Protein 7JX6 (pdb70)

Solvent-accessible surface area: 10923 Å² total; per-residue (Å²): 137,100,26,23,24,13,44,8,65,81,128,105,93,37,81,9,91,60,42,5,61,128,152,101,85,30,48,17,33,0,42,38,43,9,103,93,79,9,82,46,26,49,0,5,31,108,119,90,86,46,71,28,42,12,160,152,56,135,30,59,116,2,22,69,32,10,114,87,15,12,0,16,0,27,63,13,205,65,13,2,2,15,0,41,3,6,107,136,136,88,53,139,144,109,78,47,9,33,2,4,5,2,23,150,123,85,10,22,19,6,24,5,57,68,128,101,91,36,77,11,86,88,21,13,60,136,146,62,106,43,72,28,18,20,6,59,32,47,159,90,105,17,96,42,83,63,25,55,145,62,57,70,40,68,160,84,13,11,0,48,0,39,81,11,195,92,12,5,3,0,0,45,0,1,110,144,121,84,22,147,145,98,70,20,0,33,2,6,9,16,14,105

GO terms:
  GO:0005125 cytokine activity (F, IDA)
  GO:0005576 extracellular region (C, IDA)
  GO:0052031 symbiont-mediated perturbation of host defense response (P, IDA)
  GO:0005576 extracellular region (C, EXP)
  GO:0005515 protein binding (F, IPI)
  GO:0005576 extracellular region (C, TAS)
  GO:0042802 identical protein binding (F, IPI)
  GO:0002891 positive regulation of immunoglobulin mediated immune response (P, IDA)
  GO:0005764 lysosome (C, IDA)
  GO:0005783 endoplasmic reticulum (C, IDA)
  GO:0032688 negative regulation of interferon-beta production (P, IDA)
  GO:0046776 symbiont-mediated suppression of host antigen processing and presentation of peptide antigen via MHC class I (P, IDA)
  GO:0141174 symbiont-mediated suppression of host anti-inflammatory cytokine signaling (P, EXP)

InterPro domains:
  IPR022722 Non-structural protein ORF8, betacoronavirus [PF12093] (1-118)
  IPR044391 ORF8, SARS-CoV-2 [cd21641] (18-121)
  IPR046444 SARS-like ORF8 accessory protein, Ig-like domain [PS51964] (19-121)

Structure (mmCIF, N/CA/C/O backbone):
data_7JX6
#
_entry.id   7JX6
#
_cell.length_a   50.647
_cell.length_b   50.647
_cell.length_c   168.065
_cell.angle_alpha   90.000
_cell.angle_beta   90.000
_cell.angle_gamma   90.000
#
_symmetry.space_group_name_H-M   'P 43 21 2'
#
loop_
_entity.id
_entity.type
_entity.pdbx_description
1 polymer 'ORF8 protein'
2 non-polymer 'SODIUM ION'
3 water water
#
loop_
_atom_site.group_PDB
_atom_si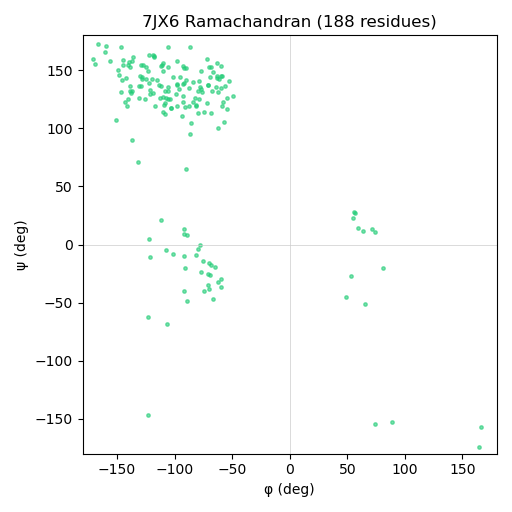te.id
_atom_site.type_symbol
_atom_site.label_atom_id
_atom_site.label_alt_id
_atom_site.label_comp_id
_atom_site.label_asym_id
_atom_site.label_entity_id
_atom_site.label_seq_id
_atom_site.pdbx_PDB_ins_code
_atom_site.Cartn_x
_atom_site.Cartn_y
_atom_site.Cartn_z
_atom_site.occupancy
_atom_site.B_iso_or_equiv
_atom_site.auth_seq_id
_atom_site.auth_comp_id
_atom_site.auth_asym_id
_atom_site.auth_atom_id
_atom_site.pdbx_PDB_model_num
ATOM 1 N N . GLN A 1 1 ? 8.256 0.797 -1.668 1.00 27.90 18 GLN A N 1
ATOM 2 C CA . GLN A 1 1 ? 8.270 0.073 -2.922 1.00 32.38 18 GLN A CA 1
ATOM 3 C C . GLN A 1 1 ? 7.894 -1.354 -2.655 1.00 28.08 18 GLN A C 1
ATOM 4 O O . GLN A 1 1 ? 8.674 -2.073 -2.043 1.00 35.55 18 GLN A O 1
ATOM 10 N N . GLU A 1 2 ? 6.733 -1.797 -3.122 1.00 19.94 19 GLU A N 1
ATOM 11 C CA . GLU A 1 2 ? 6.323 -3.177 -2.920 1.00 16.95 19 GLU A CA 1
ATOM 12 C C . GLU A 1 2 ? 6.309 -3.976 -4.228 1.00 19.05 19 GLU A C 1
ATOM 13 O O . GLU A 1 2 ? 6.163 -3.424 -5.318 1.00 20.03 19 GLU A O 1
ATOM 19 N N . CYS A 1 3 ? 6.466 -5.289 -4.098 1.00 18.43 20 CYS A N 1
ATOM 20 C CA . CYS A 1 3 ? 6.749 -6.192 -5.208 1.00 17.90 20 CYS A CA 1
ATOM 21 C C . CYS A 1 3 ? 5.949 -7.460 -4.982 1.00 20.79 20 CYS A C 1
ATOM 22 O O . CYS A 1 3 ? 6.096 -8.091 -3.926 1.00 20.19 20 CYS A O 1
ATOM 25 N N . SER A 1 4 ? 5.145 -7.850 -5.962 1.00 18.64 21 SER A N 1
ATOM 26 C CA . SER A 1 4 ? 4.369 -9.079 -5.954 1.00 20.26 21 SER A CA 1
ATOM 27 C C . SER A 1 4 ? 4.972 -10.043 -6.959 1.00 19.88 21 SER A C 1
ATOM 28 O O . SER A 1 4 ? 5.068 -9.704 -8.138 1.00 21.85 21 SER A O 1
ATOM 31 N N . LEU A 1 5 ? 5.412 -11.215 -6.486 1.00 21.26 22 LEU A N 1
ATOM 32 C CA . LEU A 1 5 ? 6.005 -12.232 -7.339 1.00 23.02 22 LEU A CA 1
ATOM 33 C C . LEU A 1 5 ? 4.962 -13.312 -7.563 1.00 22.38 22 LEU A C 1
ATOM 34 O O . LEU A 1 5 ? 4.493 -13.923 -6.602 1.00 26.33 22 LEU A O 1
ATOM 39 N N . GLN A 1 6 ? 4.557 -13.500 -8.817 1.00 23.68 23 GLN A N 1
ATOM 40 C CA . GLN A 1 6 ? 3.540 -14.481 -9.161 1.00 25.81 23 GLN A CA 1
ATOM 41 C C . GLN A 1 6 ? 4.109 -15.473 -10.166 1.00 25.64 23 GLN A C 1
ATOM 42 O O . GLN A 1 6 ? 5.138 -15.231 -10.780 1.00 25.94 23 GLN A O 1
ATOM 48 N N . SER A 1 7 ? 3.446 -16.610 -10.319 1.00 26.08 24 SER A N 1
ATOM 49 C CA . SER A 1 7 ? 3.948 -17.620 -11.238 1.00 29.73 24 SER A CA 1
ATOM 50 C C . SER A 1 7 ? 2.844 -18.038 -12.197 1.00 26.86 24 SER A C 1
ATOM 51 O O . SER A 1 7 ? 1.669 -18.103 -11.820 1.00 28.00 24 SER A O 1
ATOM 54 N N . CYS A 1 8 ? 3.229 -18.307 -13.445 1.00 26.19 25 CYS A N 1
ATOM 55 C CA . CYS A 1 8 ? 2.269 -18.743 -14.451 1.00 30.57 25 CYS A CA 1
ATOM 56 C C . CYS A 1 8 ? 3.019 -19.436 -15.581 1.00 31.44 25 CYS A C 1
ATOM 57 O O . CYS A 1 8 ? 4.246 -19.422 -15.644 1.00 29.07 25 CYS A O 1
ATOM 60 N N . THR A 1 9 ? 2.261 -20.049 -16.478 1.00 27.11 26 THR A N 1
ATOM 61 C CA . THR A 1 9 ? 2.836 -20.767 -17.602 1.00 27.23 26 THR A CA 1
ATOM 62 C C . THR A 1 9 ? 2.974 -19.814 -18.775 1.00 27.91 26 THR A C 1
ATOM 63 O O . THR A 1 9 ? 1.974 -19.271 -19.264 1.00 27.11 26 THR A O 1
ATOM 67 N N . GLN A 1 10 ? 4.214 -19.600 -19.216 1.00 31.86 27 GLN A N 1
ATOM 68 C CA . GLN A 1 10 ? 4.456 -18.594 -20.234 1.00 28.88 27 GLN A CA 1
ATOM 69 C C . GLN A 1 10 ? 3.601 -18.885 -21.458 1.00 35.18 27 GLN A C 1
ATOM 70 O O . GLN A 1 10 ? 3.434 -20.042 -21.853 1.00 32.76 27 GLN A O 1
ATOM 76 N N . HIS A 1 11 ? 3.005 -17.826 -22.006 1.00 32.36 28 HIS A N 1
ATOM 77 C CA . HIS A 1 11 ? 2.188 -17.813 -23.215 1.00 32.41 28 HIS A CA 1
ATOM 78 C C . HIS A 1 11 ? 0.834 -18.483 -23.037 1.00 34.28 28 HIS A C 1
ATOM 79 O O . HIS A 1 11 ? 0.143 -18.732 -24.026 1.00 37.84 28 HIS A O 1
ATOM 86 N N . GLN A 1 12 ? 0.420 -18.757 -21.808 1.00 26.56 29 GLN A N 1
ATOM 87 C CA . GLN A 1 12 ? -0.948 -19.126 -21.556 1.00 25.95 29 GLN A CA 1
ATOM 88 C C . GLN A 1 12 ? -1.636 -18.021 -20.767 1.00 34.31 29 GLN A C 1
ATOM 89 O O . GLN A 1 12 ? -0.968 -17.252 -20.070 1.00 26.92 29 GLN A O 1
ATOM 95 N N . PRO A 1 13 ? -2.954 -17.896 -20.881 1.00 30.71 30 PRO A N 1
ATOM 96 C CA . PRO A 1 13 ? -3.661 -16.866 -20.116 1.00 30.58 30 PRO A CA 1
ATOM 97 C C . PRO A 1 13 ? -3.449 -17.052 -18.627 1.00 29.21 30 PRO A C 1
ATOM 98 O O . PRO A 1 13 ? -3.356 -18.175 -18.124 1.00 33.12 30 PRO A O 1
ATOM 102 N N . TYR A 1 14 ? -3.373 -15.926 -17.917 1.00 26.85 31 TYR A N 1
ATOM 103 C CA . TYR A 1 14 ? -3.182 -15.934 -16.474 1.00 26.92 31 TYR A CA 1
ATOM 104 C C . TYR A 1 14 ? -4.022 -14.819 -15.888 1.00 28.30 31 TYR A C 1
ATOM 105 O O . TYR A 1 14 ? -3.814 -13.655 -16.238 1.00 24.43 31 TYR A O 1
ATOM 114 N N . VAL A 1 15 ? -4.968 -15.165 -15.017 1.00 23.93 32 VAL A N 1
ATOM 115 C CA . VAL A 1 15 ? -5.673 -14.159 -14.217 1.00 28.34 32 VAL A CA 1
ATOM 116 C C . VAL A 1 15 ? -4.720 -13.680 -13.123 1.00 22.50 32 VAL A C 1
ATOM 117 O O . VAL A 1 15 ? -4.340 -14.433 -12.224 1.00 22.64 32 VAL A O 1
ATOM 121 N N . VAL A 1 16 ? -4.327 -12.409 -13.188 1.00 26.05 33 VAL A N 1
ATOM 122 C CA . VAL A 1 16 ? -3.348 -11.921 -12.227 1.00 23.47 33 VAL A CA 1
ATOM 123 C C . VAL A 1 16 ? -3.986 -11.814 -10.845 1.00 26.86 33 VAL A C 1
ATOM 124 O O . VAL A 1 16 ? -5.127 -11.370 -10.701 1.00 30.15 33 VAL A O 1
ATOM 128 N N . ASP A 1 17 ? -3.262 -12.242 -9.818 1.00 25.77 34 ASP A N 1
ATOM 129 C CA . ASP A 1 17 ? -3.752 -12.076 -8.456 1.00 27.59 34 ASP A CA 1
ATOM 130 C C . ASP A 1 17 ? -3.674 -10.601 -8.083 1.00 28.60 34 ASP A C 1
ATOM 131 O O . ASP A 1 17 ? -2.590 -10.017 -8.122 1.00 28.25 34 ASP A O 1
ATOM 136 N N . ASP A 1 18 ? -4.807 -10.006 -7.730 1.00 29.55 35 ASP A N 1
ATOM 137 C CA . ASP A 1 18 ? -4.896 -8.566 -7.451 1.00 32.87 35 ASP A CA 1
ATOM 138 C C . ASP A 1 18 ? -4.143 -8.236 -6.169 1.00 24.38 35 ASP A C 1
ATOM 139 O O . ASP A 1 18 ? -4.576 -8.659 -5.092 1.00 27.21 35 ASP A O 1
ATOM 144 N N . PRO A 1 19 ? -3.039 -7.490 -6.228 1.00 19.73 36 PRO A N 1
ATOM 145 C CA . PRO A 1 19 ? -2.262 -7.198 -5.021 1.00 20.82 36 PRO A CA 1
ATOM 146 C C . PRO A 1 19 ? -2.852 -6.081 -4.185 1.00 23.37 36 PRO A C 1
ATOM 147 O O . PRO A 1 19 ? -2.310 -5.800 -3.111 1.00 22.98 36 PRO A O 1
ATOM 151 N N . CYS A 1 20 ? -3.949 -5.432 -4.658 1.00 21.98 37 CYS A N 1
ATOM 152 C CA . CYS A 1 20 ? -4.636 -4.356 -3.946 1.00 18.66 37 CYS A CA 1
ATOM 153 C C . CYS A 1 20 ? -5.779 -4.889 -3.105 1.00 23.03 37 CYS A C 1
ATOM 154 O O . CYS A 1 20 ? -6.378 -5.916 -3.439 1.00 26.39 37 CYS A O 1
ATOM 157 N N . PRO A 1 21 ? -6.143 -4.183 -2.036 1.00 21.03 38 PRO A N 1
ATOM 158 C CA . PRO A 1 21 ? -7.380 -4.537 -1.322 1.00 20.86 38 PRO A CA 1
ATOM 159 C C . PRO A 1 21 ? -8.569 -4.695 -2.258 1.00 24.72 38 PRO A C 1
ATOM 160 O O . PRO A 1 21 ? -8.887 -3.804 -3.050 1.00 24.15 38 PRO A O 1
ATOM 164 N N . ILE A 1 22 ? -9.251 -5.839 -2.155 1.00 26.17 39 ILE A N 1
ATOM 165 C CA . ILE A 1 22 ? -10.141 -6.241 -3.246 1.00 31.80 39 ILE A CA 1
ATOM 166 C C . ILE A 1 22 ? -11.455 -5.466 -3.255 1.00 29.61 39 ILE A C 1
ATOM 167 O O . ILE A 1 22 ? -12.095 -5.348 -4.311 1.00 33.40 39 ILE A O 1
ATOM 172 N N . HIS A 1 23 ? -11.881 -4.928 -2.121 1.00 27.79 40 HIS A N 1
ATOM 173 C CA . HIS A 1 23 ? -13.146 -4.197 -2.079 1.00 33.88 40 HIS A CA 1
ATOM 174 C C . HIS A 1 23 ? -12.991 -2.723 -2.388 1.00 33.82 40 HIS A C 1
ATOM 175 O O . HIS A 1 23 ? -13.957 -1.961 -2.232 1.00 30.35 40 HIS A O 1
ATOM 182 N N . PHE A 1 24 ? -11.801 -2.299 -2.808 1.00 24.78 41 PHE A N 1
ATOM 183 C CA . PHE A 1 24 ? -11.627 -0.914 -3.195 1.00 21.94 41 PHE A CA 1
ATOM 184 C C . PHE A 1 24 ? -11.104 -0.874 -4.622 1.00 25.69 41 PHE A C 1
ATOM 185 O O . PHE A 1 24 ? -11.494 -1.723 -5.435 1.00 31.33 41 PHE A O 1
ATOM 193 N N . TYR A 1 25 ? -10.271 0.097 -4.964 1.00 24.93 42 TYR A N 1
ATOM 194 C CA . TYR A 1 25 ? -10.015 0.432 -6.358 1.00 23.32 42 TYR A CA 1
ATOM 195 C C . TYR A 1 25 ? -8.601 0.041 -6.783 1.00 24.60 42 TYR A C 1
ATOM 196 O O . TYR A 1 25 ? -7.665 0.002 -5.974 1.00 22.19 42 TYR A O 1
ATOM 205 N N . SER A 1 26 ? -8.462 -0.304 -8.063 1.00 23.21 43 SER A N 1
ATOM 206 C CA . SER A 1 26 ? -7.150 -0.607 -8.605 1.00 20.88 43 SER A CA 1
ATOM 207 C C . SER A 1 26 ? -7.123 -0.214 -10.066 1.00 23.87 43 SER A C 1
ATOM 208 O O . SER A 1 26 ? -8.156 -0.234 -10.746 1.00 28.35 43 SER A O 1
ATOM 211 N N . LYS A 1 27 ? -5.941 0.158 -10.539 1.00 20.95 44 LYS A N 1
ATOM 212 C CA . LYS A 1 27 ? -5.766 0.455 -11.969 1.00 22.57 44 LYS A CA 1
ATOM 213 C C . LYS A 1 27 ? -4.438 -0.122 -12.433 1.00 23.78 44 LYS A C 1
ATOM 214 O O . LYS A 1 27 ? -3.408 0.096 -11.793 1.00 21.59 44 LYS A O 1
ATOM 220 N N . TRP A 1 28 ? -4.450 -0.846 -13.563 1.00 20.76 45 TRP A N 1
ATOM 221 C CA . TRP A 1 28 ? -3.286 -1.561 -14.069 1.00 20.32 45 TRP A CA 1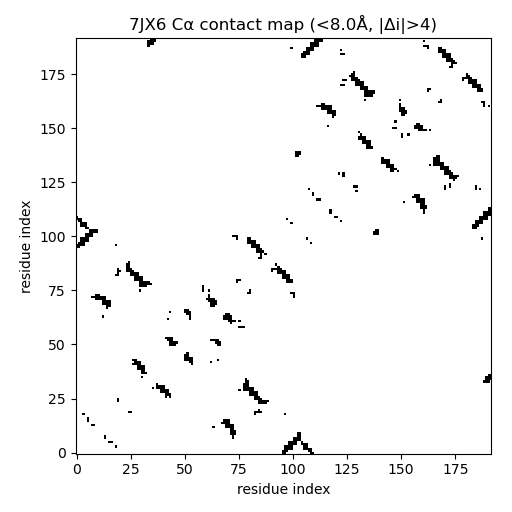
ATOM 222 C C . TRP A 1 28 ? -2.592 -0.745 -15.146 1.00 22.66 45 TRP A C 1
ATOM 223 O O . TRP A 1 28 ? -3.253 -0.146 -15.990 1.00 23.23 45 TRP A O 1
ATOM 234 N N . TYR A 1 29 ? -1.268 -0.712 -15.088 1.00 20.71 46 TYR A N 1
ATOM 235 C CA . TYR A 1 29 ? -0.454 0.098 -15.982 1.00 23.23 46 TYR A CA 1
ATOM 236 C C . TYR A 1 29 ? 0.738 -0.702 -16.452 1.00 25.26 46 TYR A C 1
ATOM 237 O O . TYR A 1 29 ? 1.164 -1.657 -15.804 1.00 20.65 46 TYR A O 1
ATOM 246 N N . ILE A 1 30 ? 1.305 -0.291 -17.590 1.00 19.05 47 ILE A N 1
ATOM 247 C CA . ILE A 1 30 ? 2.695 -0.606 -17.896 1.00 20.98 47 ILE A CA 1
ATOM 248 C C . ILE A 1 30 ? 3.513 0.663 -17.704 1.00 24.42 47 ILE A C 1
ATOM 249 O O . ILE A 1 30 ? 3.106 1.744 -18.142 1.00 24.45 47 ILE A O 1
ATOM 254 N N . ARG A 1 31 ? 4.633 0.552 -16.987 1.00 20.58 48 ARG A N 1
ATOM 255 C CA . ARG A 1 31 ? 5.600 1.639 -16.880 1.00 20.77 48 ARG A CA 1
ATOM 256 C C . ARG A 1 31 ? 6.666 1.439 -17.947 1.00 23.95 48 ARG A C 1
ATOM 257 O O . ARG A 1 31 ? 7.446 0.484 -17.890 1.00 23.29 48 ARG A O 1
ATOM 265 N N . VAL A 1 32 ? 6.682 2.323 -18.961 1.00 26.94 49 VAL A N 1
ATOM 266 C CA . VAL A 1 32 ? 7.574 2.116 -20.100 1.00 27.20 49 VAL A CA 1
ATOM 267 C C . VAL A 1 32 ? 9.023 1.941 -19.651 1.00 23.08 49 VAL A C 1
ATOM 268 O O . VAL A 1 32 ? 9.581 2.761 -18.906 1.00 25.72 49 VAL A O 1
ATOM 272 N N . GLY A 1 33 ? 9.641 0.837 -20.092 1.00 26.47 50 GLY A N 1
ATOM 273 C CA . GLY A 1 33 ? 11.037 0.554 -19.775 1.00 27.16 50 GLY A CA 1
ATOM 274 C C . GLY A 1 33 ? 11.320 0.345 -18.294 1.00 30.97 50 GLY A C 1
ATOM 275 O O . GLY A 1 33 ? 12.479 0.314 -17.869 1.00 27.15 50 GLY A O 1
ATOM 276 N N . ALA A 1 34 ? 10.259 0.203 -17.501 1.00 25.96 51 ALA A N 1
ATOM 277 C CA . ALA A 1 34 ? 10.358 0.140 -16.029 1.00 20.19 51 ALA A CA 1
ATOM 278 C C . ALA A 1 34 ? 11.070 1.370 -15.466 1.00 26.84 51 ALA A C 1
ATOM 279 O O . ALA A 1 34 ? 11.685 1.328 -14.404 1.00 26.54 51 ALA A O 1
ATOM 281 N N . ARG A 1 35 ? 10.978 2.502 -16.163 1.00 27.60 52 ARG A N 1
ATOM 282 C CA . ARG A 1 35 ? 11.694 3.716 -15.786 1.00 29.34 52 ARG A CA 1
ATOM 283 C C . ARG A 1 35 ? 10.686 4.716 -15.244 1.00 27.04 52 ARG A C 1
ATOM 284 O O . ARG A 1 35 ? 9.724 5.056 -15.933 1.00 31.06 52 ARG A O 1
ATOM 292 N N . LYS A 1 36 ? 10.875 5.161 -14.004 1.00 26.05 53 LYS A N 1
ATOM 293 C CA . LYS A 1 36 ? 9.859 6.006 -13.387 1.00 30.81 53 LYS A CA 1
ATOM 294 C C . LYS A 1 36 ? 9.756 7.376 -14.045 1.00 35.95 53 LYS A C 1
ATOM 295 O O . LYS A 1 36 ? 8.729 8.042 -13.888 1.00 36.47 53 LYS A O 1
ATOM 301 N N . SER A 1 37 ? 10.766 7.795 -14.801 1.00 30.92 54 SER A N 1
ATOM 302 C CA . SER A 1 37 ? 10.706 9.045 -15.554 1.00 34.55 54 SER A CA 1
ATOM 303 C C . SER A 1 37 ? 10.175 8.855 -16.975 1.00 40.54 54 SER A C 1
ATOM 304 O O . SER A 1 37 ? 10.240 9.788 -17.782 1.00 40.29 54 SER A O 1
ATOM 307 N N . ALA A 1 38 ? 9.669 7.675 -17.295 1.00 35.07 55 ALA A N 1
ATOM 308 C CA . ALA A 1 38 ? 9.011 7.358 -18.547 1.00 27.53 55 ALA A CA 1
ATOM 309 C C . ALA A 1 38 ? 7.494 7.259 -18.336 1.00 33.88 55 ALA A C 1
ATOM 310 O O . ALA A 1 38 ? 7.008 7.301 -17.201 1.00 29.97 55 ALA A O 1
ATOM 312 N N . PRO A 1 39 ? 6.709 7.171 -19.417 1.00 30.38 56 PRO A N 1
ATOM 313 C CA . PRO A 1 39 ? 5.250 7.198 -19.256 1.00 26.75 56 PRO A CA 1
ATOM 314 C C . PRO A 1 39 ? 4.679 5.966 -18.575 1.00 31.09 56 PRO A C 1
ATOM 315 O O . PRO A 1 39 ? 5.219 4.855 -18.653 1.00 25.85 56 PRO A O 1
ATOM 319 N N . LEU A 1 40 ? 3.548 6.194 -17.921 1.00 26.72 57 LEU A N 1
ATOM 320 C CA . LEU A 1 40 ? 2.744 5.163 -17.280 1.00 29.25 57 LEU A CA 1
ATOM 321 C C . LEU A 1 40 ? 1.478 4.967 -18.108 1.00 34.51 57 LEU A C 1
ATOM 322 O O . LEU A 1 40 ? 0.626 5.861 -18.161 1.00 36.68 57 LEU A O 1
ATOM 327 N N . ILE A 1 41 ? 1.348 3.805 -18.743 1.00 27.45 58 ILE A N 1
ATOM 328 C CA . ILE A 1 41 ? 0.298 3.553 -19.726 1.00 29.52 58 ILE A CA 1
ATOM 329 C C . ILE A 1 41 ? -0.800 2.714 -19.106 1.00 28.55 58 ILE A C 1
ATOM 330 O O . ILE A 1 41 ? -0.575 1.541 -18.805 1.00 26.97 58 ILE A O 1
ATOM 335 N N . GLU A 1 42 ? -2.014 3.274 -19.021 1.00 28.23 59 GLU A N 1
ATOM 336 C CA . GLU A 1 42 ? -3.159 2.504 -18.556 1.00 28.21 59 GLU A CA 1
ATOM 337 C C . GLU A 1 42 ? -3.472 1.364 -19.518 1.00 34.01 59 GLU A C 1
ATOM 338 O O . GLU A 1 42 ? -3.440 1.524 -20.741 1.00 38.33 59 GLU A O 1
ATOM 344 N N . LEU A 1 43 ? -3.731 0.185 -18.965 1.00 24.78 60 LEU A N 1
ATOM 345 C CA . LEU A 1 43 ? -3.966 -0.988 -19.799 1.00 23.06 60 LEU A CA 1
ATOM 346 C C . LEU A 1 43 ? -5.432 -1.180 -20.123 1.00 28.11 60 LEU A C 1
ATOM 347 O O . LEU A 1 43 ? -5.761 -1.841 -21.128 1.00 26.39 60 LEU A O 1
ATOM 352 N N . CYS A 1 44 ? -6.312 -0.578 -19.326 1.00 22.25 61 CYS A N 1
ATOM 353 C CA . CYS A 1 44 ? -7.748 -0.757 -19.468 1.00 25.26 61 CYS A CA 1
ATOM 354 C C . CYS A 1 44 ? -8.411 0.599 -19.539 1.00 33.48 61 CYS A C 1
ATOM 355 O O . CYS A 1 44 ? -8.000 1.533 -18.854 1.00 35.04 61 CYS A O 1
ATOM 358 N N . VAL A 1 45 ? -9.440 0.704 -20.367 1.00 39.24 62 VAL A N 1
ATOM 359 C CA . VAL A 1 45 ? -10.199 1.936 -20.525 1.00 33.27 62 VAL A CA 1
ATOM 360 C C . VAL A 1 45 ? -11.680 1.622 -20.373 1.00 46.17 62 VAL A C 1
ATOM 361 O O . VAL A 1 45 ? -12.121 0.499 -20.628 1.00 44.18 62 VAL A O 1
ATOM 365 N N . ASP A 1 46 ? -12.454 2.633 -19.975 1.00 55.49 63 ASP A N 1
ATOM 366 C CA . ASP A 1 46 ? -13.903 2.512 -19.864 1.00 60.97 63 ASP A CA 1
ATOM 367 C C . ASP A 1 46 ? -14.555 2.841 -21.200 1.00 64.18 63 ASP A C 1
ATOM 368 O O . ASP A 1 46 ? -14.195 3.830 -21.845 1.00 60.08 63 ASP A O 1
ATOM 373 N N . GLU A 1 47 ? -15.520 2.018 -21.610 1.00 65.89 64 GLU A N 1
ATOM 374 C CA . GLU A 1 47 ? -16.234 2.253 -22.862 1.00 77.25 64 GLU A CA 1
ATOM 375 C C . GLU A 1 47 ? -17.739 2.360 -22.655 1.00 79.22 64 GLU A C 1
ATOM 376 O O . GLU A 1 47 ? -18.322 3.417 -22.928 1.00 76.21 64 GLU A O 1
ATOM 382 N N . ALA A 1 48 ? -18.388 1.301 -22.174 1.00 80.19 65 ALA A N 1
ATOM 383 C CA . ALA A 1 48 ? -19.827 1.293 -21.926 1.00 64.06 65 ALA A CA 1
ATOM 384 C C . ALA A 1 48 ? -20.058 0.725 -20.524 1.00 69.15 65 ALA A C 1
ATOM 385 O O . ALA A 1 48 ? -20.533 -0.401 -20.358 1.00 69.56 65 ALA A O 1
ATOM 387 N N . GLY A 1 49 ? -19.695 1.510 -19.509 1.00 75.01 66 GLY A N 1
ATOM 388 C CA . GLY A 1 49 ? -19.748 1.030 -18.140 1.00 72.38 66 GLY A CA 1
ATOM 389 C C . GLY A 1 49 ? -18.897 -0.191 -17.882 1.00 81.81 66 GLY A C 1
ATOM 390 O O . GLY A 1 49 ? -19.061 -0.852 -16.850 1.00 77.78 66 GLY A O 1
ATOM 391 N N . SER A 1 50 ? -17.987 -0.510 -18.801 1.00 76.71 67 SER A N 1
ATOM 392 C CA . SER A 1 50 ? -17.157 -1.698 -18.713 1.00 70.31 67 SER A CA 1
ATOM 393 C C . SER A 1 50 ? -15.740 -1.347 -19.135 1.00 64.25 67 SER A C 1
ATOM 394 O O . SER A 1 50 ? -15.518 -0.410 -19.905 1.00 67.05 67 SER A O 1
ATOM 397 N N . LYS A 1 51 ? -14.784 -2.101 -18.603 1.00 64.75 68 LYS A N 1
ATOM 398 C CA . LYS A 1 51 ? -13.377 -1.921 -18.920 1.00 53.52 68 LYS A CA 1
ATOM 399 C C . LYS A 1 51 ? -13.002 -2.828 -20.080 1.00 46.01 68 LYS A C 1
ATOM 400 O O . LYS A 1 51 ? -13.421 -3.987 -20.129 1.00 43.46 68 LYS A O 1
ATOM 406 N N . SER A 1 52 ? -12.210 -2.300 -21.014 1.00 38.03 69 SER A N 1
ATOM 407 C CA . SER A 1 52 ? -11.715 -3.119 -22.108 1.00 30.19 69 SER A CA 1
ATOM 408 C C . SER A 1 52 ? -10.267 -2.751 -22.406 1.00 26.06 69 SER A C 1
ATOM 409 O O . SER A 1 52 ? -9.827 -1.638 -22.092 1.00 24.94 69 SER A O 1
ATOM 412 N N . PRO A 1 53 ? -9.501 -3.675 -22.976 1.00 26.71 70 PRO A N 1
ATOM 413 C CA . PRO A 1 53 ? -8.075 -3.409 -23.189 1.00 24.09 70 PRO A CA 1
ATOM 414 C C . PRO A 1 53 ? -7.864 -2.250 -24.143 1.00 30.30 70 PRO A C 1
ATOM 415 O O . PRO A 1 53 ? -8.619 -2.066 -25.110 1.00 24.92 70 PRO A O 1
ATOM 419 N N . ILE A 1 54 ? -6.826 -1.456 -23.858 1.00 26.75 71 ILE A N 1
ATOM 420 C CA . ILE A 1 54 ? -6.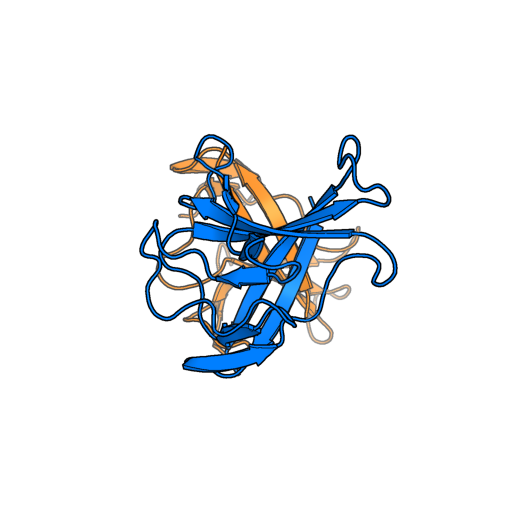495 -0.325 -24.716 1.00 25.18 71 ILE A CA 1
ATOM 421 C C . ILE A 1 54 ? -6.190 -0.801 -26.136 1.00 24.92 71 ILE A C 1
ATOM 422 O O . ILE A 1 54 ? -5.598 -1.867 -26.363 1.00 22.88 71 ILE A O 1
ATOM 427 N N . GLN A 1 55 ? -6.575 0.012 -27.109 1.00 22.56 72 GLN A N 1
ATOM 428 C CA . GLN A 1 55 ? -6.333 -0.340 -28.491 1.00 23.91 72 GLN A CA 1
ATOM 429 C C . GLN A 1 55 ? -5.494 0.687 -29.238 1.00 26.61 72 GLN A C 1
ATOM 430 O O . GLN A 1 55 ? -5.039 0.394 -30.348 1.00 23.67 72 GLN A O 1
ATOM 436 N N . TYR A 1 56 ? -5.252 1.858 -28.657 1.00 26.59 73 TYR A N 1
ATOM 437 C CA . TYR A 1 56 ? -4.544 2.914 -29.357 1.00 25.88 73 TYR A CA 1
ATOM 438 C C . TYR A 1 56 ? -3.038 2.888 -29.125 1.00 29.71 73 TYR A C 1
ATOM 439 O O . TYR A 1 56 ? -2.322 3.621 -29.801 1.00 29.35 73 TYR A O 1
ATOM 448 N N . ILE A 1 57 ? -2.534 2.080 -28.189 1.00 23.74 74 ILE A N 1
ATOM 449 C CA . ILE A 1 57 ? -1.114 1.785 -28.076 1.00 25.04 74 ILE A CA 1
ATOM 450 C C . ILE A 1 57 ? -0.967 0.290 -28.218 1.00 26.18 74 ILE A C 1
ATOM 451 O O . ILE A 1 57 ? -1.641 -0.461 -27.507 1.00 28.73 74 ILE A O 1
ATOM 456 N N . ASP A 1 58 ? -0.069 -0.135 -29.107 1.00 27.72 75 ASP A N 1
ATOM 457 C CA . ASP A 1 58 ? 0.148 -1.540 -29.431 1.00 25.36 75 ASP A CA 1
ATOM 458 C C . ASP A 1 58 ? 1.129 -2.167 -28.455 1.00 32.99 75 ASP A C 1
ATOM 459 O O . ASP A 1 58 ? 2.345 -2.001 -28.588 1.00 37.19 75 ASP A O 1
ATOM 464 N N . ILE A 1 59 ? 0.610 -2.966 -27.542 1.00 33.02 76 ILE A N 1
ATOM 465 C CA . ILE A 1 59 ? 1.454 -3.754 -26.672 1.00 35.13 76 ILE A CA 1
ATOM 466 C C . ILE A 1 59 ? 1.323 -5.240 -26.981 1.00 35.15 76 ILE A C 1
ATOM 467 O O . ILE A 1 59 ? 1.603 -6.084 -26.129 1.00 38.78 76 ILE A O 1
ATOM 472 N N . GLY A 1 60 ? 0.865 -5.568 -28.191 1.00 36.22 77 GLY A N 1
ATOM 473 C CA . GLY A 1 60 ? 0.892 -6.938 -28.621 1.00 36.17 77 GLY A CA 1
ATOM 474 C C . GLY A 1 60 ? -0.171 -7.786 -27.948 1.00 31.28 77 GLY A C 1
ATOM 475 O O . GLY A 1 60 ? -1.215 -7.309 -27.485 1.00 35.8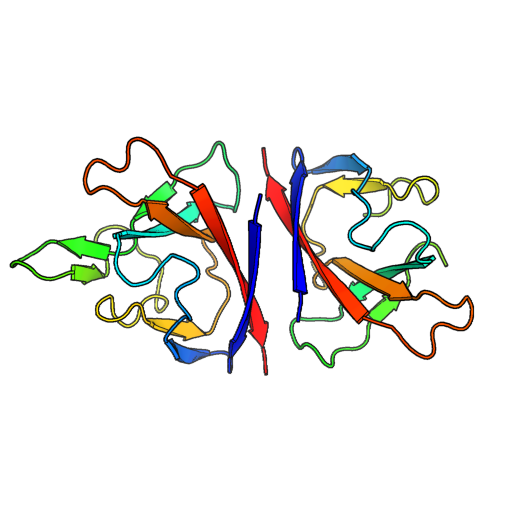8 77 GLY A O 1
ATOM 476 N N . ASN A 1 61 ? 0.136 -9.075 -27.890 1.00 33.89 78 ASN A N 1
ATOM 477 C CA . ASN A 1 61 ? -0.765 -10.081 -27.348 1.00 36.14 78 ASN A CA 1
ATOM 478 C C . ASN A 1 61 ? -0.478 -10.210 -25.856 1.00 38.27 78 ASN A C 1
ATOM 479 O O . ASN A 1 61 ? 0.014 -11.228 -25.370 1.00 46.21 78 ASN A O 1
ATOM 484 N N . TYR A 1 62 ? -0.754 -9.127 -25.132 1.00 29.46 79 TYR A N 1
ATOM 485 C CA . TYR A 1 62 ? -0.443 -9.079 -23.702 1.00 27.19 79 TYR A CA 1
ATOM 486 C C . TYR A 1 62 ? -1.713 -9.180 -22.861 1.00 32.40 79 TYR A C 1
ATOM 487 O O . TYR A 1 62 ? -1.926 -10.186 -22.174 1.00 37.26 79 TYR A O 1
ATOM 496 N N . THR A 1 63 ? -2.561 -8.169 -22.898 1.00 29.16 80 THR A N 1
ATOM 497 C CA . THR A 1 63 ? -3.791 -8.156 -22.121 1.00 28.79 80 THR A CA 1
ATOM 498 C C . THR A 1 63 ? -4.841 -9.005 -22.814 1.00 40.58 80 THR A C 1
ATOM 499 O O . THR A 1 63 ? -5.132 -8.795 -23.998 1.00 38.09 80 THR A O 1
ATOM 503 N N . VAL A 1 64 ? -5.385 -9.975 -22.089 1.00 30.17 81 VAL A N 1
ATOM 504 C CA . VAL A 1 64 ? -6.475 -10.799 -22.605 1.00 35.73 81 VAL A CA 1
ATOM 505 C C . VAL A 1 64 ? -7.828 -10.206 -22.238 1.00 35.13 81 VAL A C 1
ATOM 506 O O . VAL A 1 64 ? -8.748 -10.183 -23.061 1.00 45.73 81 VAL A O 1
ATOM 510 N N . SER A 1 65 ? -7.959 -9.696 -21.019 1.00 33.78 82 SER A N 1
ATOM 511 C CA . SER A 1 65 ? -9.209 -9.143 -20.531 1.00 33.25 82 SER A CA 1
ATOM 512 C C . SER A 1 65 ? -8.925 -8.146 -19.420 1.00 39.80 82 SER A C 1
ATOM 513 O O . SER A 1 65 ? -7.885 -8.196 -18.756 1.00 36.34 82 SER A O 1
ATOM 516 N N . CYS A 1 66 ? -9.884 -7.251 -19.204 1.00 34.93 83 CYS A N 1
ATOM 517 C CA . CYS A 1 66 ? -9.842 -6.325 -18.094 1.00 36.94 83 CYS A CA 1
ATOM 518 C C . CYS A 1 66 ? -10.855 -6.679 -17.016 1.00 40.35 83 CYS A C 1
ATOM 519 O O . CYS A 1 66 ? -10.870 -6.032 -15.966 1.00 37.24 83 CYS A O 1
ATOM 522 N N . LEU A 1 67 ? -11.693 -7.688 -17.258 1.00 42.87 84 LEU A N 1
ATOM 523 C CA . LEU A 1 67 ? -12.729 -8.111 -16.317 1.00 47.82 84 LEU A CA 1
ATOM 524 C C . LEU A 1 67 ? -12.742 -9.631 -16.259 1.00 39.06 84 LEU A C 1
ATOM 525 O O . LEU A 1 67 ? -13.423 -10.288 -17.055 1.00 46.18 84 LEU A O 1
ATOM 530 N N . PRO A 1 68 ? -11.951 -10.235 -15.357 1.00 42.48 85 PRO A N 1
ATOM 531 C CA . PRO A 1 68 ? -10.972 -9.529 -14.541 1.00 38.41 85 PRO A CA 1
ATOM 532 C C . PRO A 1 68 ? -9.662 -9.415 -15.300 1.00 35.35 85 PRO A C 1
ATOM 533 O O . PRO A 1 68 ? -9.509 -10.080 -16.339 1.00 37.69 85 PRO A O 1
ATOM 537 N N . PHE A 1 69 ? -8.736 -8.621 -14.773 1.00 37.00 86 PHE A N 1
ATOM 538 C CA . PHE A 1 69 ? -7.484 -8.367 -15.471 1.00 35.88 86 PHE A CA 1
ATOM 539 C C . PHE A 1 69 ? -6.749 -9.677 -15.716 1.00 29.73 86 PHE A C 1
ATOM 540 O O . PHE A 1 69 ? -6.371 -10.370 -14.773 1.00 30.50 86 PHE A O 1
ATOM 548 N N . THR A 1 70 ? -6.529 -9.995 -16.991 1.00 30.13 87 THR A N 1
ATOM 549 C CA . THR A 1 70 ? -5.967 -11.276 -17.405 1.00 27.05 87 THR A CA 1
ATOM 550 C C . THR A 1 70 ? -4.928 -11.023 -18.479 1.00 27.55 87 THR A C 1
ATOM 551 O O . THR A 1 70 ? -5.212 -10.318 -19.452 1.00 29.63 87 THR A O 1
ATOM 555 N N . ILE A 1 71 ? -3.755 -11.626 -18.338 1.00 27.46 88 ILE A N 1
ATOM 556 C CA . ILE A 1 71 ? -2.684 -11.421 -19.300 1.00 28.76 88 ILE A CA 1
ATOM 557 C C . ILE A 1 71 ? -2.352 -12.751 -19.952 1.00 27.89 88 ILE A C 1
ATOM 558 O O . ILE A 1 71 ? -2.702 -13.821 -19.454 1.00 31.94 88 ILE A O 1
ATOM 563 N N . ASN A 1 72 ? -1.678 -12.680 -21.092 1.00 30.88 89 ASN A N 1
ATOM 564 C CA . ASN A 1 72 ? -0.946 -13.847 -21.558 1.00 26.74 89 ASN A CA 1
ATOM 565 C C . ASN A 1 72 ? 0.374 -13.869 -20.805 1.00 32.81 89 ASN A C 1
ATOM 566 O O . ASN A 1 72 ? 1.145 -12.905 -20.864 1.00 35.23 89 ASN A O 1
ATOM 571 N N . CYS A 1 73 ? 0.608 -14.941 -20.055 1.00 27.96 90 CYS A N 1
ATOM 572 C CA . CYS A 1 73 ? 1.723 -14.963 -19.114 1.00 25.86 90 CYS A CA 1
ATOM 573 C C . CYS A 1 73 ? 3.064 -14.696 -19.796 1.00 32.34 90 CYS A C 1
ATOM 574 O O . CYS A 1 73 ? 3.605 -15.541 -20.506 1.00 31.37 90 CYS A O 1
ATOM 577 N N . GLN A 1 74 ? 3.598 -13.503 -19.598 1.00 27.88 91 GLN A N 1
ATOM 578 C CA . GLN A 1 74 ? 4.862 -13.069 -20.173 1.00 31.18 91 GLN A CA 1
ATOM 579 C C . GLN A 1 74 ? 5.215 -11.762 -19.481 1.00 30.52 91 GLN A C 1
ATOM 580 O O . GLN A 1 74 ? 4.339 -11.079 -18.942 1.00 29.26 91 GLN A O 1
ATOM 586 N N . GLU A 1 75 ? 6.504 -11.446 -19.460 1.00 31.26 92 GLU A N 1
ATOM 587 C CA . GLU A 1 75 ? 6.888 -10.097 -19.071 1.00 31.81 92 GLU A CA 1
ATOM 588 C C . GLU A 1 75 ? 6.610 -9.172 -20.242 1.00 36.77 92 GLU A C 1
ATOM 589 O O . GLU A 1 75 ? 6.975 -9.497 -21.376 1.00 31.95 92 GLU A O 1
ATOM 595 N N . PRO A 1 76 ? 5.944 -8.039 -20.025 1.00 34.15 93 PRO A N 1
ATOM 596 C CA . PRO A 1 76 ? 5.628 -7.164 -21.161 1.00 35.17 93 PRO A CA 1
ATOM 597 C C . PRO A 1 76 ? 6.905 -6.556 -21.728 1.00 33.52 93 PRO A C 1
ATOM 598 O O . PRO A 1 76 ? 7.757 -6.055 -20.992 1.00 34.64 93 PRO A O 1
ATOM 602 N N . LYS A 1 77 ? 7.049 -6.629 -23.056 1.00 32.72 94 LYS A N 1
ATOM 603 C CA . LYS A 1 77 ? 8.258 -6.096 -23.670 1.00 36.34 94 LYS A CA 1
ATOM 604 C C . LYS A 1 77 ? 8.397 -4.597 -23.437 1.00 30.64 94 LYS A C 1
ATOM 605 O O . LYS A 1 77 ? 9.521 -4.090 -23.295 1.00 33.43 94 LYS A O 1
ATOM 611 N N . LEU A 1 78 ? 7.269 -3.879 -23.360 1.00 29.56 95 LEU A N 1
ATOM 612 C CA . LEU A 1 78 ? 7.301 -2.422 -23.282 1.00 27.49 95 LEU A CA 1
ATOM 613 C C . LEU A 1 78 ? 7.813 -1.916 -21.932 1.00 26.32 95 LEU A C 1
ATOM 614 O O . LEU A 1 78 ? 8.334 -0.797 -21.855 1.00 26.94 95 LEU A O 1
ATOM 619 N N . GLY A 1 79 ? 7.674 -2.697 -20.860 1.00 28.02 96 GLY A N 1
ATOM 620 C CA . GLY A 1 79 ? 8.032 -2.186 -19.547 1.00 25.96 96 GLY A CA 1
ATOM 621 C C . GLY A 1 79 ? 7.498 -3.067 -18.428 1.00 21.61 96 GLY A C 1
ATOM 622 O O . GLY A 1 79 ? 7.234 -4.239 -18.628 1.00 26.33 96 GLY A O 1
ATOM 623 N N . SER A 1 80 ? 7.359 -2.469 -17.258 1.00 22.89 97 SER A N 1
ATOM 624 C CA . SER A 1 80 ? 6.976 -3.194 -16.054 1.00 22.73 97 SER A CA 1
ATOM 625 C C . SER A 1 80 ? 5.466 -3.181 -15.887 1.00 23.63 97 SER A C 1
ATOM 626 O O . SER A 1 80 ? 4.796 -2.244 -16.304 1.00 22.76 97 SER A O 1
ATOM 629 N N . LEU A 1 81 ? 4.934 -4.211 -15.236 1.00 21.41 98 LEU A N 1
ATOM 630 C CA . LEU A 1 81 ? 3.512 -4.248 -14.899 1.00 18.59 98 LEU A CA 1
ATOM 631 C C . LEU A 1 81 ? 3.322 -3.667 -13.506 1.00 19.81 98 LEU A C 1
ATOM 632 O O . LEU A 1 81 ? 3.944 -4.155 -12.557 1.00 19.87 98 LEU A O 1
ATOM 637 N N . VAL A 1 82 ? 2.488 -2.625 -13.387 1.00 19.58 99 VAL A N 1
ATOM 638 C CA . VAL A 1 82 ? 2.288 -1.925 -12.111 1.00 15.55 99 VAL A CA 1
ATOM 639 C C . VAL A 1 82 ? 0.802 -1.781 -11.866 1.00 21.12 99 VAL A C 1
ATOM 640 O O . VAL A 1 82 ? 0.040 -1.436 -12.767 1.00 20.71 99 VAL A O 1
ATOM 644 N N . VAL A 1 83 ? 0.366 -2.033 -10.625 1.00 17.81 100 VAL A N 1
ATOM 645 C CA . VAL A 1 83 ? -1.007 -1.769 -10.233 1.00 20.56 100 VAL A CA 1
ATOM 646 C C . VAL A 1 83 ? -0.994 -0.653 -9.201 1.00 20.65 100 VAL A C 1
ATOM 647 O O . VAL A 1 83 ? -0.108 -0.592 -8.336 1.00 21.38 100 VAL A O 1
ATOM 651 N N . ARG A 1 84 ? -1.929 0.279 -9.357 1.00 18.79 101 ARG A N 1
ATOM 652 C CA . ARG A 1 84 ? -2.103 1.366 -8.407 1.00 17.88 101 ARG A CA 1
ATOM 653 C C . ARG A 1 84 ? -3.322 1.045 -7.566 1.00 20.30 101 ARG A C 1
ATOM 654 O O . ARG A 1 84 ? -4.410 0.825 -8.112 1.00 20.52 101 ARG A O 1
ATOM 662 N N . CYS A 1 85 ? -3.135 1.033 -6.230 1.00 18.12 102 CYS A N 1
ATOM 663 C CA . CYS A 1 85 ? -4.196 0.718 -5.275 1.00 19.49 102 CYS A CA 1
ATOM 664 C C . CYS A 1 85 ? -4.685 1.975 -4.578 1.00 19.40 102 CYS A C 1
ATOM 665 O O . CYS A 1 85 ? -3.869 2.771 -4.109 1.00 18.82 102 CYS A O 1
ATOM 668 N N . SER A 1 86 ? -6.005 2.128 -4.443 1.00 19.36 103 SER A N 1
ATOM 669 C CA . SER A 1 86 ? -6.527 3.275 -3.699 1.00 18.21 103 SER A CA 1
ATOM 670 C C . SER A 1 86 ? -7.835 2.903 -3.017 1.00 19.36 103 SER A C 1
ATOM 671 O O . SER A 1 86 ? -8.651 2.160 -3.567 1.00 19.64 103 SER A O 1
ATOM 674 N N . PHE A 1 87 ? -8.062 3.467 -1.835 1.00 20.39 104 PHE A N 1
ATOM 675 C CA . PHE A 1 87 ? -9.370 3.307 -1.205 1.00 17.48 104 PHE A CA 1
ATOM 676 C C . PHE A 1 87 ? -10.447 4.164 -1.850 1.00 22.36 104 PHE A C 1
ATOM 677 O O . PHE A 1 87 ? -11.641 3.939 -1.599 1.00 20.14 104 PHE A O 1
ATOM 685 N N . TYR A 1 88 ? -10.067 5.136 -2.665 1.00 20.77 105 TYR A N 1
ATOM 686 C CA . TYR A 1 88 ? -11.005 6.152 -3.101 1.00 20.44 105 TYR A CA 1
ATOM 687 C C . TYR A 1 88 ? -10.946 6.288 -4.610 1.00 21.64 105 TYR A C 1
ATOM 688 O O . TYR A 1 88 ? -9.884 6.199 -5.224 1.00 20.37 105 TYR A O 1
ATOM 697 N N . GLU A 1 89 ? -12.114 6.568 -5.187 1.00 20.05 106 GLU A N 1
ATOM 698 C CA . GLU A 1 89 ? -12.223 6.764 -6.635 1.00 21.54 106 GLU A CA 1
ATOM 699 C C . GLU A 1 89 ? -11.347 7.912 -7.139 1.00 25.96 106 GLU A C 1
ATOM 700 O O . GLU A 1 89 ? -10.908 7.899 -8.305 1.00 24.27 106 GLU A O 1
ATOM 706 N N . ASP A 1 90 ? -11.098 8.930 -6.302 1.00 20.25 107 ASP A N 1
ATOM 707 C CA . ASP A 1 90 ? -10.282 10.052 -6.737 1.00 19.02 107 ASP A CA 1
ATOM 708 C C . ASP A 1 90 ? -8.810 9.674 -6.897 1.00 22.66 107 ASP A C 1
ATOM 709 O O . ASP A 1 90 ? -8.047 10.446 -7.480 1.00 21.15 107 ASP A O 1
ATOM 714 N N . PHE A 1 91 ? -8.382 8.535 -6.344 1.00 22.29 108 PHE A N 1
ATOM 715 C CA . PHE A 1 91 ? -6.997 8.068 -6.460 1.00 20.20 108 PHE A CA 1
ATOM 716 C C . PHE A 1 91 ? -5.976 9.106 -5.976 1.00 22.09 108 PHE A C 1
ATOM 717 O O . PHE A 1 91 ? -4.791 9.070 -6.331 1.00 22.00 108 PHE A O 1
ATOM 725 N N . LEU A 1 92 ? -6.387 10.046 -5.111 1.00 18.03 109 LEU A N 1
ATOM 726 C CA . LEU A 1 92 ? -5.452 11.085 -4.703 1.00 20.50 109 LEU A CA 1
ATOM 727 C C . LEU A 1 92 ? -4.363 10.530 -3.795 1.00 22.66 109 LEU A C 1
ATOM 728 O O . LEU A 1 92 ? -3.225 10.998 -3.846 1.00 23.97 109 LEU A O 1
ATOM 733 N N . GLU A 1 93 ? -4.690 9.560 -2.958 1.00 19.14 110 GLU A N 1
ATOM 734 C CA . GLU A 1 93 ? -3.688 8.874 -2.156 1.00 19.37 110 GLU A CA 1
ATOM 735 C C . GLU A 1 93 ? -3.764 7.390 -2.475 1.00 17.26 110 GLU A C 1
ATOM 736 O O . GLU A 1 93 ? -4.857 6.847 -2.675 1.00 20.43 110 GLU A O 1
ATOM 742 N N . TYR A 1 94 ? -2.593 6.757 -2.586 1.00 21.08 111 TYR A N 1
ATOM 743 C CA . TYR A 1 94 ? -2.505 5.424 -3.178 1.00 17.06 111 TYR A CA 1
ATOM 744 C C . TYR A 1 94 ? -1.141 4.834 -2.858 1.00 18.48 111 TYR A C 1
ATOM 745 O O . TYR A 1 94 ? -0.259 5.517 -2.333 1.00 21.44 111 TYR A O 1
ATOM 754 N N . HIS A 1 95 ? -0.956 3.553 -3.203 1.00 19.42 112 HIS A N 1
ATOM 755 C CA . HIS A 1 95 ? 0.387 3.004 -3.321 1.00 17.97 112 HIS A CA 1
ATOM 756 C C . HIS A 1 95 ? 0.399 2.103 -4.549 1.00 20.84 112 HIS A C 1
ATOM 757 O O . HIS A 1 95 ? -0.646 1.601 -4.970 1.00 19.75 112 HIS A O 1
ATOM 764 N N . ASP A 1 96 ? 1.594 1.888 -5.094 1.00 20.88 113 ASP A N 1
ATOM 765 C CA . ASP A 1 96 ? 1.789 1.028 -6.254 1.00 19.56 113 ASP A CA 1
ATOM 766 C C . ASP A 1 96 ? 2.420 -0.296 -5.837 1.00 22.44 113 ASP A C 1
ATOM 767 O O . ASP A 1 96 ? 3.150 -0.380 -4.839 1.00 22.18 113 ASP A O 1
ATOM 772 N N . VAL A 1 97 ? 2.132 -1.336 -6.626 1.00 19.66 114 VAL A N 1
ATOM 773 C CA . VAL A 1 97 ? 2.769 -2.635 -6.483 1.00 16.69 114 VAL A CA 1
ATOM 774 C C . VAL A 1 97 ? 3.238 -3.065 -7.855 1.00 17.75 114 VAL A C 1
ATOM 775 O O . VAL A 1 97 ? 2.438 -3.105 -8.794 1.00 20.64 114 VAL A O 1
ATOM 779 N N . ARG A 1 98 ? 4.516 -3.395 -7.969 1.00 17.68 115 ARG A N 1
ATOM 780 C CA . ARG A 1 98 ? 5.002 -3.987 -9.206 1.00 17.84 115 ARG A CA 1
ATOM 781 C C . ARG A 1 98 ? 4.744 -5.485 -9.188 1.00 20.28 115 ARG A C 1
ATOM 782 O O . ARG A 1 98 ? 4.956 -6.141 -8.172 1.00 19.49 115 ARG A O 1
ATOM 790 N N . VAL A 1 99 ? 4.328 -6.042 -10.325 1.00 19.79 116 VAL A N 1
ATOM 791 C CA . VAL A 1 99 ? 4.064 -7.467 -10.427 1.00 19.70 116 VAL A CA 1
ATOM 792 C C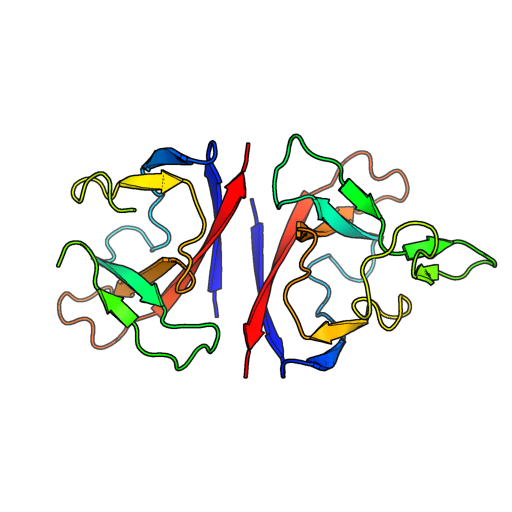 . VAL A 1 99 ? 5.103 -8.072 -11.349 1.00 20.82 116 VAL A C 1
ATOM 793 O O . VAL A 1 99 ? 5.271 -7.612 -12.481 1.00 21.78 116 VAL A O 1
ATOM 797 N N . VAL A 1 100 ? 5.783 -9.104 -10.861 1.00 19.22 117 VAL A N 1
ATOM 798 C CA . VAL A 1 100 ? 6.847 -9.771 -11.601 1.00 20.11 117 VAL A CA 1
ATOM 799 C C . VAL A 1 100 ? 6.461 -11.236 -11.692 1.00 18.95 117 VAL A C 1
ATOM 800 O O . VAL A 1 100 ? 5.779 -11.743 -10.805 1.00 21.51 117 VAL A O 1
ATOM 804 N N . LEU A 1 101 ? 6.866 -11.910 -12.772 1.00 21.26 118 LEU A N 1
ATOM 805 C CA . LEU A 1 101 ? 6.447 -13.286 -13.021 1.00 23.56 118 LEU A CA 1
ATOM 806 C C . LEU A 1 101 ? 7.653 -14.214 -13.055 1.00 20.86 118 LEU A C 1
ATOM 807 O O . LEU A 1 101 ? 8.659 -13.901 -13.691 1.00 25.73 118 LEU A O 1
ATOM 812 N N . ASP A 1 102 ? 7.565 -15.315 -12.310 1.00 22.32 119 ASP A N 1
ATOM 813 C CA . ASP A 1 102 ? 8.336 -16.538 -12.561 1.00 26.47 119 ASP A CA 1
ATOM 814 C C . ASP A 1 102 ? 7.539 -17.452 -13.491 1.00 27.04 119 ASP A C 1
ATOM 815 O O . ASP A 1 102 ? 6.327 -17.600 -13.341 1.00 30.60 119 ASP A O 1
ATOM 820 N N . PHE A 1 103 ? 8.225 -18.122 -14.416 1.00 28.55 120 PHE A N 1
ATOM 821 C CA . PHE A 1 103 ? 7.546 -19.018 -15.347 1.00 31.95 120 PHE A CA 1
ATOM 822 C C . PHE A 1 103 ? 7.617 -20.450 -14.838 1.00 36.45 120 PHE A C 1
ATOM 823 O O . PHE A 1 103 ? 8.679 -20.905 -14.390 1.00 36.27 120 PHE A O 1
ATOM 831 N N . ILE A 1 104 ? 6.483 -21.143 -14.882 1.00 33.58 121 ILE A N 1
ATOM 832 C CA . ILE A 1 104 ? 6.370 -22.465 -14.272 1.00 47.39 121 ILE A CA 1
ATOM 833 C C . ILE A 1 104 ? 6.206 -23.515 -15.360 1.00 49.32 121 ILE A C 1
ATOM 834 O O . ILE A 1 104 ? 6.755 -23.359 -16.449 1.00 45.62 121 ILE A O 1
ATOM 839 N N . GLN B 1 1 ? 7.908 -17.539 -2.328 1.00 35.71 18 GLN B N 1
ATOM 840 C CA . GLN B 1 1 ? 8.130 -16.699 -3.505 1.00 28.33 18 GLN B CA 1
ATOM 841 C C . GLN B 1 1 ? 8.185 -15.234 -3.103 1.00 28.08 18 GLN B C 1
ATOM 842 O O . GLN B 1 1 ? 7.220 -14.698 -2.563 1.00 31.02 18 GLN B O 1
ATOM 848 N N . GLU B 1 2 ? 9.311 -14.578 -3.325 1.00 21.10 19 GLU B N 1
ATOM 849 C CA . GLU B 1 2 ? 9.410 -13.210 -2.852 1.00 20.60 19 GLU B CA 1
ATOM 850 C C . GLU B 1 2 ? 10.244 -12.411 -3.832 1.00 19.76 19 GLU B C 1
ATOM 851 O O . GLU B 1 2 ? 11.273 -12.892 -4.298 1.00 19.93 19 GLU B O 1
ATOM 857 N N . CYS B 1 3 ? 9.844 -11.166 -4.069 1.00 19.58 20 CYS B N 1
ATOM 858 C CA . CYS B 1 3 ? 10.711 -10.246 -4.774 1.00 18.63 20 CYS B CA 1
ATOM 859 C C . CYS B 1 3 ? 10.871 -8.960 -3.982 1.00 21.49 20 CYS B C 1
ATOM 860 O O . CYS B 1 3 ? 10.028 -8.597 -3.153 1.00 19.38 20 CYS B O 1
ATOM 863 N N . SER B 1 4 ? 11.997 -8.319 -4.232 1.00 18.75 21 SER B N 1
ATOM 864 C CA . SER B 1 4 ? 12.412 -7.071 -3.620 1.00 17.96 21 SER B CA 1
ATOM 865 C C . SER B 1 4 ? 12.505 -6.047 -4.735 1.00 21.65 21 SER B C 1
ATOM 866 O O . SER B 1 4 ? 13.282 -6.228 -5.672 1.00 20.64 21 SER B O 1
ATOM 869 N N . LEU B 1 5 ? 11.717 -4.988 -4.635 1.00 18.92 22 LEU B N 1
ATOM 870 C CA . LEU B 1 5 ? 11.757 -3.895 -5.595 1.00 19.43 22 LEU B CA 1
ATOM 871 C C . LEU B 1 5 ? 12.709 -2.804 -5.124 1.00 21.02 22 LEU B C 1
ATOM 872 O O . LEU B 1 5 ? 12.609 -2.325 -4.000 1.00 19.73 22 LEU B O 1
ATOM 877 N N . GLN B 1 6 ? 13.636 -2.409 -5.982 1.00 18.84 23 GLN B N 1
ATOM 878 C CA . GLN B 1 6 ? 14.597 -1.372 -5.616 1.00 19.57 23 GLN B CA 1
ATOM 879 C C . GLN B 1 6 ? 14.720 -0.424 -6.793 1.00 22.49 23 GLN B C 1
ATOM 880 O O . GLN B 1 6 ? 14.385 -0.795 -7.914 1.00 23.43 23 GLN B O 1
ATOM 886 N N . SER B 1 7 ? 15.236 0.786 -6.549 1.00 24.36 24 SER B N 1
ATOM 887 C CA . SER B 1 7 ? 15.353 1.801 -7.599 1.00 26.07 24 SER B CA 1
ATOM 888 C C . SER B 1 7 ? 16.786 2.308 -7.725 1.00 22.39 24 SER B C 1
ATOM 889 O O . SER B 1 7 ? 17.493 2.471 -6.722 1.00 27.41 24 SER B O 1
ATOM 892 N N . CYS B 1 8 ? 17.201 2.552 -8.964 1.00 23.69 25 CYS B N 1
ATOM 893 C CA . CYS B 1 8 ? 18.527 3.079 -9.218 1.00 24.95 25 CYS B CA 1
ATOM 894 C C . CYS B 1 8 ? 18.543 3.706 -10.606 1.00 26.70 25 CYS B C 1
ATOM 895 O O . CYS B 1 8 ? 17.650 3.477 -11.428 1.00 29.64 25 CYS B O 1
ATOM 898 N N . THR B 1 9 ? 19.588 4.490 -10.860 1.00 26.59 26 THR B N 1
ATOM 899 C CA . THR B 1 9 ? 19.775 5.095 -12.177 1.00 26.78 26 THR B CA 1
ATOM 900 C C . THR B 1 9 ? 20.457 4.102 -13.092 1.00 26.02 26 THR B C 1
ATOM 901 O O . THR B 1 9 ? 21.554 3.615 -12.780 1.00 31.79 26 THR B O 1
ATOM 905 N N . GLN B 1 10 ? 19.806 3.807 -14.211 1.00 27.15 27 GLN B N 1
ATOM 906 C CA . GLN B 1 10 ? 20.226 2.725 -15.084 1.00 31.02 27 GLN B CA 1
ATOM 907 C C . GLN B 1 10 ? 21.645 2.951 -15.582 1.00 34.55 27 GLN B C 1
ATOM 908 O O . GLN B 1 10 ? 22.014 4.058 -15.981 1.00 34.19 27 GLN B O 1
ATOM 914 N N . HIS B 1 11 ? 22.447 1.890 -15.531 1.00 34.65 28 HIS B N 1
ATOM 915 C CA . HIS B 1 11 ? 23.822 1.844 -16.017 1.00 33.75 28 HIS B CA 1
ATOM 916 C C . HIS B 1 11 ? 24.803 2.576 -15.124 1.00 34.41 28 HIS B C 1
ATOM 917 O O . HIS B 1 11 ? 25.950 2.773 -15.523 1.00 45.83 28 HIS B O 1
ATOM 924 N N . GLN B 1 12 ? 24.403 2.986 -13.932 1.00 32.23 29 GLN B N 1
ATOM 925 C CA . GLN B 1 12 ? 25.331 3.548 -12.970 1.00 32.53 29 GLN B CA 1
ATOM 926 C C . GLN B 1 12 ? 25.389 2.693 -11.703 1.00 36.65 29 GLN B C 1
ATOM 927 O O . GLN B 1 12 ? 24.509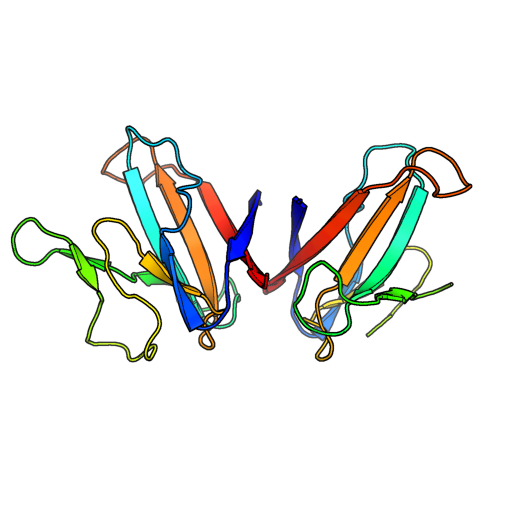 1.856 -11.465 1.00 35.66 29 GLN B O 1
ATOM 933 N N . PRO B 1 13 ? 26.434 2.842 -10.887 1.00 33.11 30 PRO B N 1
ATOM 934 C CA . PRO B 1 13 ? 26.588 1.940 -9.741 1.00 34.77 30 PRO B CA 1
ATOM 935 C C . PRO B 1 13 ? 25.443 2.081 -8.757 1.00 34.28 30 PRO B C 1
ATOM 936 O O . PRO B 1 13 ? 24.918 3.175 -8.528 1.00 32.28 30 PRO B O 1
ATOM 940 N N . TYR B 1 14 ? 25.082 0.950 -8.152 1.00 29.39 31 TYR B N 1
ATOM 941 C CA . TYR B 1 14 ? 24.032 0.916 -7.144 1.00 26.72 31 TYR B CA 1
ATOM 942 C C . TYR B 1 14 ? 24.409 -0.096 -6.065 1.00 28.46 31 TYR B C 1
ATOM 943 O O . TYR B 1 14 ? 24.639 -1.270 -6.380 1.00 27.10 31 TYR B O 1
ATOM 952 N N . VAL B 1 15 ? 24.486 0.359 -4.813 1.00 26.57 32 VAL B N 1
ATOM 953 C CA . VAL B 1 15 ? 24.685 -0.524 -3.664 1.00 24.08 32 VAL B CA 1
ATOM 954 C C . VAL B 1 15 ? 23.334 -1.146 -3.339 1.00 28.49 32 VAL B C 1
ATOM 955 O O . VAL B 1 15 ? 22.402 -0.449 -2.926 1.00 28.73 32 VAL B O 1
ATOM 959 N N . VAL B 1 16 ? 23.226 -2.460 -3.533 1.00 26.17 33 VAL B N 1
ATOM 960 C CA . VAL B 1 16 ? 21.940 -3.144 -3.387 1.00 25.42 33 VAL B CA 1
ATOM 961 C C . VAL B 1 16 ? 21.524 -3.212 -1.923 1.00 27.33 33 VAL B C 1
ATOM 962 O O . VAL B 1 16 ? 22.330 -3.513 -1.037 1.00 29.19 33 VAL B O 1
ATOM 966 N N . ASP B 1 17 ? 20.248 -2.962 -1.658 1.00 22.46 34 ASP B N 1
ATOM 967 C CA . ASP B 1 17 ? 19.745 -3.061 -0.295 1.00 23.71 34 ASP B CA 1
ATOM 968 C C . ASP B 1 17 ? 19.552 -4.528 0.069 1.00 27.49 34 ASP B C 1
ATOM 969 O O . ASP B 1 17 ? 19.006 -5.302 -0.719 1.00 25.86 34 ASP B O 1
ATOM 974 N N . ASP B 1 18 ? 20.022 -4.915 1.248 1.00 24.87 35 ASP B N 1
ATOM 975 C CA . ASP B 1 18 ? 19.855 -6.267 1.759 1.00 24.79 35 ASP B CA 1
ATOM 976 C C . ASP B 1 18 ? 18.382 -6.669 1.752 1.00 26.56 35 ASP B C 1
ATOM 977 O O . ASP B 1 18 ? 17.566 -6.047 2.451 1.00 23.82 35 ASP B O 1
ATOM 982 N N . PRO B 1 19 ? 17.998 -7.685 0.978 1.00 19.55 36 PRO B N 1
ATOM 983 C CA . PRO B 1 19 ? 16.608 -8.161 0.952 1.00 17.16 36 PRO B CA 1
ATOM 984 C C . PRO B 1 19 ? 16.343 -9.288 1.938 1.00 18.53 36 PRO B C 1
ATOM 985 O O . PRO B 1 19 ? 15.293 -9.935 1.864 1.00 20.92 36 PRO B O 1
ATOM 989 N N . CYS B 1 20 ? 17.282 -9.513 2.865 1.00 22.62 37 CYS B N 1
ATOM 990 C CA . CYS B 1 20 ? 17.214 -10.571 3.845 1.00 25.33 37 CYS B CA 1
ATOM 991 C C . CYS B 1 20 ? 16.974 -9.992 5.226 1.00 19.71 37 CYS B C 1
ATOM 992 O O . CYS B 1 20 ? 17.334 -8.842 5.493 1.00 21.29 37 CYS B O 1
ATOM 995 N N . PRO B 1 21 ? 16.405 -10.782 6.143 1.00 22.92 38 PRO B N 1
ATOM 996 C CA . PRO B 1 21 ? 16.226 -10.315 7.515 1.00 22.16 38 PRO B CA 1
ATOM 997 C C . PRO B 1 21 ? 17.559 -9.964 8.163 1.00 24.35 38 PRO B C 1
ATOM 998 O O . PRO B 1 21 ? 18.611 -10.496 7.806 1.00 25.03 38 PRO B O 1
ATOM 1002 N N . ILE B 1 22 ? 17.504 -9.059 9.145 1.00 28.74 39 ILE B N 1
ATOM 1003 C CA . ILE B 1 22 ? 18.715 -8.688 9.871 1.00 30.07 39 ILE B CA 1
ATOM 1004 C C . ILE B 1 22 ? 19.399 -9.943 10.406 1.00 26.70 39 ILE B C 1
ATOM 1005 O O . ILE B 1 22 ? 18.738 -10.895 10.822 1.00 27.45 39 ILE B O 1
ATOM 1010 N N . HIS B 1 23 ? 20.734 -9.953 10.344 1.00 30.90 40 HIS B N 1
ATOM 1011 C CA . HIS B 1 23 ? 21.569 -11.052 10.836 1.00 32.52 40 HIS B CA 1
ATOM 1012 C C . HIS B 1 23 ? 21.663 -12.213 9.858 1.00 30.06 40 HIS B C 1
ATOM 1013 O O . HIS B 1 23 ? 22.579 -13.028 9.981 1.00 27.23 40 HIS B O 1
ATOM 1020 N N . PHE B 1 24 ? 20.738 -12.343 8.906 1.00 24.10 41 PHE B N 1
ATOM 1021 C CA . PHE B 1 24 ? 20.843 -13.460 7.968 1.00 22.73 41 PHE B CA 1
ATOM 1022 C C . PHE B 1 24 ? 22.050 -13.266 7.046 1.00 22.43 41 PHE B C 1
ATOM 1023 O O . PHE B 1 24 ? 22.399 -12.137 6.666 1.00 27.61 41 PHE B O 1
ATOM 1031 N N . TYR B 1 25 ? 22.698 -14.372 6.715 1.00 20.75 42 TYR B N 1
ATOM 1032 C CA . TYR B 1 25 ? 23.683 -14.382 5.644 1.00 21.44 42 TYR B CA 1
ATOM 1033 C C . TYR B 1 25 ? 22.977 -14.217 4.304 1.00 21.24 42 TYR B C 1
ATOM 1034 O O . TYR B 1 25 ? 21.842 -14.650 4.123 1.00 22.18 42 TYR B O 1
ATOM 1043 N N . SER B 1 26 ? 23.704 -13.666 3.336 1.00 25.33 43 SER B N 1
ATOM 1044 C CA . SER B 1 26 ? 23.161 -13.458 2.004 1.00 22.22 43 SER B CA 1
ATOM 1045 C C . SER B 1 26 ? 24.228 -13.828 0.986 1.00 25.38 43 SER B C 1
ATOM 1046 O O . SER B 1 26 ? 25.410 -13.532 1.181 1.00 26.71 43 SER 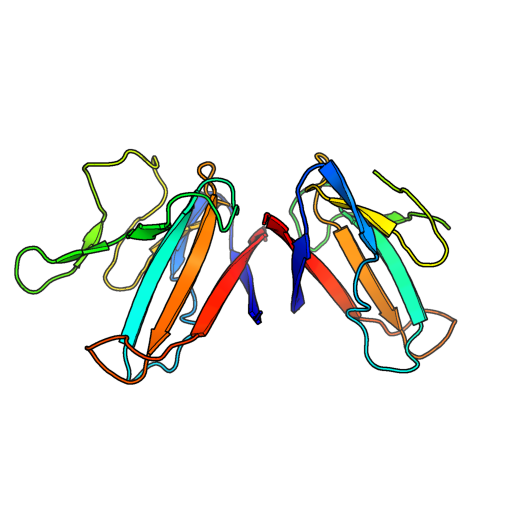B O 1
ATOM 1049 N N . LYS B 1 27 ? 23.820 -14.542 -0.058 1.00 21.62 44 LYS B N 1
ATOM 1050 C CA . LYS B 1 27 ? 24.671 -14.818 -1.206 1.00 19.50 44 LYS B CA 1
ATOM 1051 C C . LYS B 1 27 ? 23.955 -14.339 -2.456 1.00 21.30 44 LYS B C 1
ATOM 1052 O O . LYS B 1 27 ? 22.728 -14.315 -2.495 1.00 25.56 44 LYS B O 1
ATOM 1058 N N . TRP B 1 28 ? 24.720 -13.977 -3.497 1.00 19.72 45 TRP B N 1
ATOM 1059 C CA . TRP B 1 28 ? 24.141 -13.245 -4.613 1.00 22.00 45 TRP B CA 1
ATOM 1060 C C . TRP B 1 28 ? 24.327 -14.072 -5.860 1.00 21.62 45 TRP B C 1
ATOM 1061 O O . TRP B 1 28 ? 25.357 -14.722 -6.016 1.00 22.76 45 TRP B O 1
ATOM 1072 N N . TYR B 1 29 ? 23.329 -14.046 -6.741 1.00 20.32 46 TYR B N 1
ATOM 1073 C CA . TYR B 1 29 ? 23.359 -14.888 -7.926 1.00 24.49 46 TYR B CA 1
ATOM 1074 C C . TYR B 1 29 ? 22.716 -14.155 -9.081 1.00 24.84 46 TYR B C 1
ATOM 1075 O O . TYR B 1 29 ? 21.924 -13.234 -8.894 1.00 24.87 46 TYR B O 1
ATOM 1084 N N . ILE B 1 30 ? 23.053 -14.591 -10.289 1.00 24.04 47 ILE B N 1
ATOM 1085 C CA . ILE B 1 30 ? 22.244 -14.310 -11.471 1.00 23.94 47 ILE B CA 1
ATOM 1086 C C . ILE B 1 30 ? 21.553 -15.599 -11.868 1.00 23.26 47 ILE B C 1
ATOM 1087 O O . ILE B 1 30 ? 22.204 -16.637 -12.038 1.00 28.41 47 ILE B O 1
ATOM 1092 N N . ARG B 1 31 ? 20.234 -15.553 -12.000 1.00 23.28 48 ARG B N 1
ATOM 1093 C CA . ARG B 1 31 ? 19.501 -16.753 -12.365 1.00 19.47 48 ARG B CA 1
ATOM 1094 C C . ARG B 1 31 ? 19.617 -17.000 -13.866 1.00 27.29 48 ARG B C 1
ATOM 1095 O O . ARG B 1 31 ? 19.578 -16.069 -14.677 1.00 26.99 48 ARG B O 1
ATOM 1103 N N . VAL B 1 32 ? 19.767 -18.266 -14.244 1.00 27.53 49 VAL B N 1
ATOM 1104 C CA . VAL B 1 32 ? 19.936 -18.620 -15.658 1.00 28.80 49 VAL B CA 1
ATOM 1105 C C . VAL B 1 32 ? 18.539 -18.772 -16.256 1.00 29.91 49 VAL B C 1
ATOM 1106 O O . VAL B 1 32 ? 17.909 -19.838 -16.198 1.00 36.56 49 VAL B O 1
ATOM 1110 N N . GLY B 1 33 ? 18.065 -17.696 -16.863 1.00 26.68 50 GLY B N 1
ATOM 1111 C CA . GLY B 1 33 ? 16.749 -17.683 -17.468 1.00 29.63 50 GLY B CA 1
ATOM 1112 C C . GLY B 1 33 ? 15.679 -17.256 -16.478 1.00 33.06 50 GLY B C 1
ATOM 1113 O O . GLY B 1 33 ? 15.933 -16.519 -15.517 1.00 31.73 50 GLY B O 1
ATOM 1114 N N . ALA B 1 34 ? 14.455 -17.743 -16.723 1.00 31.49 51 ALA B N 1
ATOM 1115 C CA . ALA B 1 34 ? 13.247 -17.170 -16.125 1.00 29.01 51 ALA B CA 1
ATOM 1116 C C . ALA B 1 34 ? 12.408 -18.153 -15.310 1.00 37.46 51 ALA B C 1
ATOM 1117 O O . ALA B 1 34 ? 11.331 -17.778 -14.827 1.00 36.28 51 ALA B O 1
ATOM 1119 N N . ARG B 1 35 ? 12.857 -19.383 -15.121 1.00 36.34 52 ARG B N 1
ATOM 1120 C CA . ARG B 1 35 ? 12.117 -20.356 -14.329 1.00 40.43 52 ARG B CA 1
ATOM 1121 C C . ARG B 1 35 ? 12.637 -20.366 -12.900 1.00 44.13 52 ARG B C 1
ATOM 1122 O O . ARG B 1 35 ? 13.835 -20.197 -12.666 1.00 36.67 52 ARG B O 1
ATOM 1130 N N . LYS B 1 36 ? 11.722 -20.561 -11.944 1.00 43.24 53 LYS B N 1
ATOM 1131 C CA . LYS B 1 36 ? 12.099 -20.574 -10.537 1.00 46.65 53 LYS B CA 1
ATOM 1132 C C . LYS B 1 36 ? 13.124 -21.663 -10.242 1.00 44.64 53 LYS B C 1
ATOM 1133 O O . LYS B 1 36 ? 14.036 -21.466 -9.430 1.00 46.51 53 LYS B O 1
ATOM 1139 N N . SER B 1 37 ? 13.001 -22.811 -10.905 1.00 37.49 54 SER B N 1
ATOM 1140 C CA . SER B 1 37 ? 13.881 -23.947 -10.670 1.00 35.40 54 SER B CA 1
ATOM 1141 C C . SER B 1 37 ? 15.240 -23.797 -11.332 1.00 37.45 54 SER B C 1
ATOM 1142 O O . SER B 1 37 ? 16.074 -24.695 -11.181 1.00 37.36 54 SER B O 1
ATOM 1145 N N . ALA B 1 38 ? 15.477 -22.695 -12.047 1.00 33.27 55 ALA B N 1
ATOM 1146 C CA . ALA B 1 38 ? 16.659 -22.567 -12.879 1.00 29.54 55 ALA B CA 1
ATOM 1147 C C . ALA B 1 38 ? 17.936 -22.528 -12.043 1.00 30.43 55 ALA B C 1
ATOM 1148 O O . ALA B 1 38 ? 17.936 -22.044 -10.901 1.00 34.15 55 ALA B O 1
ATOM 1150 N N . PRO B 1 39 ? 19.039 -23.036 -12.580 1.00 31.56 56 PRO B N 1
ATOM 1151 C CA . PRO B 1 39 ? 20.319 -22.914 -11.876 1.00 32.79 56 PRO B CA 1
ATOM 1152 C C . PRO B 1 39 ? 20.717 -21.457 -11.721 1.00 30.14 56 PRO B C 1
ATOM 1153 O O . PRO B 1 39 ? 20.273 -20.561 -12.457 1.00 28.41 56 PRO B O 1
ATOM 1157 N N . LEU B 1 40 ? 21.552 -21.227 -10.712 1.00 31.55 57 LEU B N 1
ATOM 1158 C CA . LEU B 1 40 ? 22.030 -19.901 -10.373 1.00 28.09 57 LEU B CA 1
ATOM 1159 C C . LEU B 1 40 ? 23.535 -19.820 -10.579 1.00 30.90 57 LEU B C 1
ATOM 1160 O O . LEU B 1 40 ? 24.263 -20.767 -10.254 1.00 30.51 57 LEU B O 1
ATOM 1165 N N . ILE B 1 41 ? 24.004 -18.685 -11.086 1.00 28.40 58 ILE B N 1
ATOM 1166 C CA . ILE B 1 41 ? 25.429 -18.398 -11.128 1.00 25.43 58 ILE B CA 1
ATOM 1167 C C . ILE B 1 41 ? 25.763 -17.529 -9.937 1.00 30.35 58 ILE B C 1
ATOM 1168 O O . ILE B 1 41 ? 25.240 -16.415 -9.814 1.00 27.94 58 ILE B O 1
ATOM 1173 N N . GLU B 1 42 ? 26.638 -18.014 -9.065 1.00 28.57 59 GLU B N 1
ATOM 1174 C CA . GLU B 1 42 ? 26.985 -17.223 -7.896 1.00 28.98 59 GLU B CA 1
ATOM 1175 C C . GLU B 1 42 ? 27.973 -16.124 -8.263 1.00 27.12 59 GLU B C 1
ATOM 1176 O O . GLU B 1 42 ? 28.948 -16.336 -9.006 1.00 27.53 59 GLU B O 1
ATOM 1182 N N . LEU B 1 43 ? 27.704 -14.939 -7.743 1.00 24.86 60 LEU B N 1
ATOM 1183 C CA . LEU B 1 43 ? 28.550 -13.770 -7.890 1.00 27.18 60 LEU B CA 1
ATOM 1184 C C . LEU B 1 43 ? 29.436 -13.589 -6.661 1.00 31.01 60 LEU B C 1
ATOM 1185 O O . LEU B 1 43 ? 29.127 -14.056 -5.563 1.00 30.85 60 LEU B O 1
ATOM 1190 N N . CYS B 1 44 ? 30.538 -12.873 -6.862 1.00 32.13 61 CYS B N 1
ATOM 1191 C CA . CYS B 1 44 ? 31.441 -12.513 -5.778 1.00 42.19 61 CYS B CA 1
ATOM 1192 C C . CYS B 1 44 ? 32.134 -13.731 -5.156 1.00 49.70 61 CYS B C 1
ATOM 1193 O O . CYS B 1 44 ? 33.366 -13.753 -5.067 1.00 70.47 61 CYS B O 1
ATOM 1196 N N . VAL B 1 45 ? 31.378 -14.756 -4.772 1.00 54.78 62 VAL B N 1
ATOM 1197 C CA . VAL B 1 45 ? 31.926 -16.039 -4.309 1.00 58.04 62 VAL B CA 1
ATOM 1198 C C . VAL B 1 45 ? 32.945 -15.855 -3.188 1.00 62.49 62 VAL B C 1
ATOM 1199 O O . VAL B 1 45 ? 34.156 -15.785 -3.427 1.00 59.09 62 VAL B O 1
ATOM 1203 N N . TYR B 1 62 ? 28.779 -6.186 -14.832 1.00 39.14 79 TYR B N 1
ATOM 1204 C CA . TYR B 1 62 ? 27.606 -6.112 -13.950 1.00 35.57 79 TYR B CA 1
ATOM 1205 C C . TYR B 1 62 ? 27.979 -5.866 -12.476 1.00 37.06 79 TYR B C 1
ATOM 1206 O O . TYR B 1 62 ? 27.357 -5.037 -11.806 1.00 33.81 79 TYR B O 1
ATOM 1215 N N . THR B 1 63 ? 28.971 -6.584 -11.956 1.00 34.41 80 THR B N 1
ATOM 1216 C CA . THR B 1 63 ? 29.357 -6.455 -10.554 1.00 33.62 80 THR B CA 1
ATOM 1217 C C . THR B 1 63 ? 30.372 -5.329 -10.410 1.00 39.52 80 THR B C 1
ATOM 1218 O O . THR B 1 63 ? 31.457 -5.386 -10.999 1.00 45.50 80 THR B O 1
ATOM 1222 N N . VAL B 1 64 ? 30.023 -4.311 -9.631 1.00 39.77 81 VAL B N 1
ATOM 1223 C CA . VAL B 1 64 ? 30.935 -3.200 -9.385 1.00 36.57 81 VAL B CA 1
ATOM 1224 C C . VAL B 1 64 ? 31.819 -3.472 -8.177 1.00 39.07 81 VAL B C 1
ATOM 1225 O O . VAL B 1 64 ? 33.038 -3.298 -8.237 1.00 46.98 81 VAL B O 1
ATOM 1229 N N . SER B 1 65 ? 31.227 -3.899 -7.062 1.00 38.39 82 SER B N 1
ATOM 1230 C CA . SER B 1 65 ? 31.995 -4.266 -5.881 1.00 33.83 82 SER B CA 1
ATOM 1231 C C . SER B 1 65 ? 31.314 -5.425 -5.169 1.00 40.65 82 SER B C 1
ATOM 1232 O O . SER B 1 65 ? 30.099 -5.627 -5.271 1.00 34.38 82 SER B O 1
ATOM 1235 N N . CYS B 1 66 ? 32.114 -6.191 -4.435 1.00 35.59 83 CYS B N 1
ATOM 1236 C CA . CYS B 1 66 ? 31.569 -7.282 -3.646 1.00 34.64 83 CYS B CA 1
ATOM 1237 C C . CYS B 1 66 ? 31.442 -6.941 -2.178 1.00 37.08 83 CYS B C 1
ATOM 1238 O O . CYS B 1 66 ? 30.860 -7.731 -1.430 1.00 39.39 83 CYS B O 1
ATOM 1241 N N . LEU B 1 67 ? 31.967 -5.802 -1.743 1.00 35.85 84 LEU B N 1
ATOM 1242 C CA . LEU B 1 67 ? 31.813 -5.369 -0.355 1.00 41.70 84 LEU B CA 1
ATOM 1243 C C . LEU B 1 67 ? 31.832 -3.853 -0.317 1.00 35.56 84 LEU B C 1
ATOM 1244 O O . LEU B 1 67 ? 32.886 -3.232 -0.521 1.00 38.23 84 LEU B O 1
ATOM 1249 N N . PRO B 1 68 ? 30.672 -3.208 -0.089 1.00 31.21 85 PRO B N 1
ATOM 1250 C CA . PRO B 1 68 ? 29.376 -3.910 -0.078 1.00 32.91 85 PRO B CA 1
ATOM 1251 C C . PRO B 1 68 ? 28.990 -4.311 -1.492 1.00 33.22 85 PRO B C 1
ATOM 1252 O O . PRO B 1 68 ? 29.523 -3.724 -2.437 1.00 31.71 85 PRO B O 1
ATOM 1256 N N . PHE B 1 69 ? 28.090 -5.283 -1.641 1.00 31.51 86 PHE B N 1
ATOM 1257 C CA . PHE B 1 69 ? 27.642 -5.688 -2.971 1.00 26.11 86 PHE B CA 1
ATOM 1258 C C . PHE B 1 69 ? 27.051 -4.505 -3.717 1.00 29.42 86 PHE B C 1
ATOM 1259 O O . PHE B 1 69 ? 26.084 -3.887 -3.261 1.00 31.41 86 PHE B O 1
ATOM 1267 N N . THR B 1 70 ? 27.630 -4.216 -4.878 1.00 26.68 87 THR B N 1
ATOM 1268 C CA . THR B 1 70 ? 27.334 -3.039 -5.673 1.00 31.17 87 THR B CA 1
ATOM 1269 C C . THR B 1 70 ? 27.262 -3.477 -7.130 1.00 29.80 87 THR B C 1
ATOM 1270 O O . THR B 1 70 ? 28.149 -4.187 -7.604 1.00 30.80 87 THR B O 1
ATOM 1274 N N . ILE B 1 71 ? 26.195 -3.095 -7.834 1.00 26.56 88 ILE B N 1
ATOM 1275 C CA . ILE B 1 71 ? 25.983 -3.528 -9.207 1.00 23.42 88 ILE B CA 1
ATOM 1276 C C . ILE B 1 71 ? 25.955 -2.309 -10.103 1.00 32.49 88 ILE B C 1
ATOM 1277 O O . ILE B 1 71 ? 25.779 -1.180 -9.649 1.00 30.37 88 ILE B O 1
ATOM 1282 N N . ASN B 1 72 ? 26.126 -2.556 -11.395 1.00 32.41 89 ASN B N 1
ATOM 1283 C CA . ASN B 1 72 ? 25.735 -1.580 -12.400 1.00 37.85 89 ASN B CA 1
ATOM 1284 C C . ASN B 1 72 ? 24.242 -1.729 -12.621 1.00 34.63 89 ASN B C 1
ATOM 1285 O O . ASN B 1 72 ? 23.770 -2.804 -13.014 1.00 38.31 89 ASN B O 1
ATOM 1290 N N . CYS B 1 73 ? 23.505 -0.657 -12.354 1.00 27.92 90 CYS B N 1
ATOM 1291 C CA . CYS B 1 73 ? 22.052 -0.705 -12.277 1.00 28.99 90 CYS B CA 1
ATOM 1292 C C . CYS B 1 73 ? 21.431 -1.122 -13.607 1.00 29.57 90 CYS B C 1
ATOM 1293 O O . CYS B 1 73 ? 21.325 -0.315 -14.538 1.00 35.11 90 CYS B O 1
ATOM 1296 N N . GLN B 1 74 ? 21.049 -2.384 -13.721 1.00 25.55 91 GLN B N 1
ATOM 1297 C CA . GLN B 1 74 ? 20.504 -2.914 -14.961 1.00 25.14 91 GLN B CA 1
ATOM 1298 C C . GLN B 1 74 ? 19.962 -4.306 -14.685 1.00 24.40 91 GLN B C 1
ATOM 1299 O O . GLN B 1 74 ? 20.349 -4.958 -13.709 1.00 30.10 91 GLN B O 1
ATOM 1305 N N . GLU B 1 75 ? 19.075 -4.755 -15.560 1.00 27.12 92 GLU B N 1
ATOM 1306 C CA . GLU B 1 75 ? 18.668 -6.146 -15.496 1.00 26.95 92 GLU B CA 1
ATOM 1307 C C . GLU B 1 75 ? 19.707 -6.988 -16.223 1.00 32.41 92 GLU B C 1
ATOM 1308 O O . GLU B 1 75 ? 20.050 -6.679 -17.366 1.00 32.66 92 GLU B O 1
ATOM 1314 N N . PRO B 1 76 ? 20.269 -8.008 -15.588 1.00 29.53 93 PRO B N 1
ATOM 1315 C CA . PRO B 1 76 ? 21.238 -8.856 -16.300 1.00 32.92 93 PRO B CA 1
ATOM 1316 C C . PRO B 1 76 ? 20.575 -9.526 -17.494 1.00 25.32 93 PRO B C 1
ATOM 1317 O O . PRO B 1 76 ? 19.409 -9.923 -17.451 1.00 29.64 93 PRO B O 1
ATOM 1321 N N . LYS B 1 77 ? 21.320 -9.651 -18.586 1.00 36.56 94 LYS B N 1
ATOM 1322 C CA . LYS B 1 77 ? 20.676 -10.231 -19.755 1.00 37.80 94 LYS B CA 1
ATOM 1323 C C . LYS B 1 77 ? 20.378 -11.713 -19.560 1.00 31.89 94 LYS B C 1
ATOM 1324 O O . LYS B 1 77 ? 19.448 -12.239 -20.173 1.00 33.31 94 LYS B O 1
ATOM 1330 N N . LEU B 1 78 ? 21.135 -12.403 -18.711 1.00 32.42 95 LEU B N 1
ATOM 1331 C CA . LEU B 1 78 ? 20.863 -13.821 -18.481 1.00 29.14 95 LEU B CA 1
ATOM 1332 C C . LEU B 1 78 ? 19.562 -14.032 -17.703 1.00 29.88 95 LEU B C 1
ATOM 1333 O O . LEU B 1 78 ? 18.829 -15.000 -17.942 1.00 26.89 95 LEU B O 1
ATOM 1338 N N . GLY B 1 79 ? 19.285 -13.166 -16.740 1.00 28.33 96 GLY B N 1
ATOM 1339 C CA . GLY B 1 79 ? 18.183 -13.404 -15.827 1.00 27.33 96 GLY B CA 1
ATOM 1340 C C . GLY B 1 79 ? 18.316 -12.501 -14.620 1.00 24.01 96 GLY B C 1
ATOM 1341 O O . GLY B 1 79 ? 19.217 -11.665 -14.554 1.00 28.24 96 GLY B O 1
ATOM 1342 N N . SER B 1 80 ? 17.424 -12.712 -13.652 1.00 24.51 97 SER B N 1
ATOM 1343 C CA . SER B 1 80 ? 17.290 -11.789 -12.531 1.00 29.41 97 SER B CA 1
ATOM 1344 C C . SER B 1 80 ? 18.407 -11.972 -11.520 1.00 25.64 97 SER B C 1
ATOM 1345 O O . SER B 1 80 ? 18.971 -13.066 -11.379 1.00 22.95 97 SER B O 1
ATOM 1348 N N . LEU B 1 81 ? 18.763 -10.861 -10.864 1.00 24.54 98 LEU B N 1
ATOM 1349 C CA . LEU B 1 81 ? 19.510 -10.929 -9.621 1.00 20.50 98 LEU B CA 1
ATOM 1350 C C . LEU B 1 81 ? 18.648 -11.652 -8.593 1.00 21.81 98 LEU B C 1
ATOM 1351 O O . LEU B 1 81 ? 17.436 -11.410 -8.493 1.00 23.03 98 LEU B O 1
ATOM 1356 N N . VAL B 1 82 ? 19.249 -12.632 -7.918 1.00 21.13 99 VAL B N 1
ATOM 1357 C CA . VAL B 1 82 ? 18.573 -13.399 -6.871 1.00 20.32 99 VAL B CA 1
ATOM 1358 C C . VAL B 1 82 ? 19.482 -13.373 -5.662 1.00 23.36 99 VAL B C 1
ATOM 1359 O O . VAL B 1 82 ? 20.700 -13.522 -5.789 1.00 21.05 99 VAL B O 1
ATOM 1363 N N . VAL B 1 83 ? 18.908 -13.155 -4.481 1.00 19.56 100 VAL B N 1
ATOM 1364 C CA . VAL B 1 83 ? 19.679 -13.230 -3.250 1.00 20.32 100 VAL B CA 1
ATOM 1365 C C . VAL B 1 83 ? 19.172 -14.454 -2.494 1.00 19.06 100 VAL B C 1
ATOM 1366 O O . VAL B 1 83 ? 17.968 -14.729 -2.468 1.00 22.09 100 VAL B O 1
ATOM 1370 N N . ARG B 1 84 ? 20.099 -15.236 -1.940 1.00 18.98 101 ARG B N 1
ATOM 1371 C CA . ARG B 1 84 ? 19.724 -16.367 -1.095 1.00 19.73 101 ARG B CA 1
ATOM 1372 C C . ARG B 1 84 ? 20.004 -15.980 0.354 1.00 19.19 101 ARG B C 1
ATOM 1373 O O . ARG B 1 84 ? 21.109 -15.521 0.662 1.00 20.32 101 ARG B O 1
ATOM 1381 N N . CYS B 1 85 ? 18.978 -16.094 1.206 1.00 17.70 102 CYS B N 1
ATOM 1382 C CA . CYS B 1 85 ? 19.037 -15.662 2.603 1.00 18.19 102 CYS B CA 1
ATOM 1383 C C . CYS B 1 85 ? 19.065 -16.892 3.492 1.00 19.39 102 CYS B C 1
ATOM 1384 O O . CYS B 1 85 ? 18.235 -17.783 3.327 1.00 20.72 102 CYS B O 1
ATOM 1387 N N . SER B 1 86 ? 19.991 -16.925 4.450 1.00 19.90 103 SER B N 1
ATOM 1388 C CA . SER B 1 86 ? 20.090 -18.085 5.343 1.00 22.78 103 SER B CA 1
ATOM 1389 C C . SER B 1 86 ? 20.524 -17.649 6.727 1.00 20.06 103 SER B C 1
ATOM 1390 O O . SER B 1 86 ? 21.495 -16.898 6.876 1.00 20.72 103 SER B O 1
ATOM 1393 N N . PHE B 1 87 ? 19.805 -18.126 7.744 1.00 21.62 104 PHE B N 1
ATOM 1394 C CA . PHE B 1 87 ? 20.226 -17.833 9.108 1.00 22.20 104 PHE B CA 1
ATOM 1395 C C . PHE B 1 87 ? 21.563 -18.510 9.421 1.00 22.23 104 PHE B C 1
ATOM 1396 O O . PHE B 1 87 ? 22.468 -17.893 9.989 1.00 22.85 104 PHE B O 1
ATOM 1404 N N . TYR B 1 88 ? 21.697 -19.785 9.074 1.00 21.45 105 TYR B N 1
ATOM 1405 C CA . TYR B 1 88 ? 22.926 -20.491 9.399 1.00 23.31 105 TYR B CA 1
ATOM 1406 C C . TYR B 1 88 ? 23.935 -20.353 8.282 1.00 28.78 105 TYR B C 1
ATOM 1407 O O . TYR B 1 88 ? 23.584 -20.225 7.108 1.00 24.39 105 TYR B O 1
ATOM 1416 N N . GLU B 1 89 ? 25.205 -20.422 8.654 1.00 25.18 106 GLU B N 1
ATOM 1417 C CA . GLU B 1 89 ? 26.253 -20.288 7.654 1.00 25.51 106 GLU B CA 1
ATOM 1418 C C . GLU B 1 89 ? 26.244 -21.423 6.647 1.00 26.30 106 GLU B C 1
ATOM 1419 O O . GLU B 1 89 ? 26.791 -21.249 5.550 1.00 23.82 106 GLU B O 1
ATOM 1425 N N . ASP B 1 90 ? 25.618 -22.561 6.966 1.00 26.88 107 ASP B N 1
ATOM 1426 C CA . ASP B 1 90 ? 25.684 -23.711 6.075 1.00 27.96 107 ASP B CA 1
ATOM 1427 C C . ASP B 1 90 ? 24.684 -23.634 4.927 1.00 28.50 107 ASP B C 1
ATOM 1428 O O . ASP B 1 90 ? 24.772 -24.438 3.996 1.00 27.66 107 ASP B O 1
ATOM 1433 N N . PHE B 1 91 ? 23.766 -22.666 4.956 1.00 23.32 108 PHE B N 1
ATOM 1434 C CA . PHE B 1 91 ? 22.807 -22.414 3.868 1.00 24.11 108 PHE B CA 1
ATOM 1435 C C . PHE B 1 91 ? 21.944 -23.632 3.517 1.00 29.65 108 PHE B C 1
ATOM 1436 O O . PHE B 1 91 ? 21.436 -23.723 2.393 1.00 27.56 108 PHE B O 1
ATOM 1444 N N . LEU B 1 92 ? 21.710 -24.552 4.477 1.00 25.24 109 LEU B N 1
ATOM 1445 C CA . LEU B 1 92 ? 20.827 -25.697 4.226 1.00 27.03 109 LEU B CA 1
ATOM 1446 C C . LEU B 1 92 ? 19.357 -25.288 4.204 1.00 30.12 109 LEU B C 1
ATOM 1447 O O . LEU B 1 92 ? 18.567 -25.796 3.394 1.00 34.74 109 LEU B O 1
ATOM 1452 N N . GLU B 1 93 ? 18.965 -24.395 5.094 1.00 25.15 110 GLU B N 1
ATOM 1453 C CA . GLU B 1 93 ? 17.599 -23.885 5.170 1.00 23.18 110 GLU B CA 1
ATOM 1454 C C . GLU B 1 93 ? 17.659 -22.431 4.722 1.00 22.48 110 GLU B C 1
ATOM 1455 O O . GLU B 1 93 ? 18.314 -21.613 5.370 1.00 25.09 110 GLU B O 1
ATOM 1461 N N . TYR B 1 94 ? 17.038 -22.116 3.591 1.00 21.54 111 TYR B N 1
ATOM 1462 C CA . TYR B 1 94 ? 17.243 -20.799 2.996 1.00 22.52 111 TYR B CA 1
ATOM 1463 C C . TYR B 1 94 ? 15.963 -20.359 2.312 1.00 18.77 111 TYR B C 1
ATOM 1464 O O . TYR B 1 94 ? 15.038 -21.153 2.117 1.00 25.02 111 TYR B O 1
ATOM 1473 N N . HIS B 1 95 ? 15.925 -19.082 1.902 1.00 23.15 112 HIS B N 1
ATOM 1474 C CA . HIS B 1 95 ? 14.870 -18.632 1.002 1.00 21.17 112 HIS B CA 1
ATOM 1475 C C . HIS B 1 95 ? 15.477 -17.637 0.031 1.00 21.12 112 HIS B C 1
ATOM 1476 O O . HIS B 1 95 ? 16.378 -16.879 0.391 1.00 21.36 112 HIS B O 1
ATOM 1483 N N . ASP B 1 96 ? 15.012 -17.671 -1.219 1.00 21.80 113 ASP B N 1
ATOM 1484 C CA . ASP B 1 96 ? 15.555 -16.817 -2.264 1.00 20.21 113 ASP B CA 1
ATOM 1485 C C . ASP B 1 96 ? 14.633 -15.631 -2.511 1.00 19.42 113 ASP B C 1
ATOM 1486 O O . ASP B 1 96 ? 13.410 -15.778 -2.515 1.00 25.14 113 ASP B O 1
ATOM 1491 N N . VAL B 1 97 ? 15.227 -14.478 -2.799 1.00 19.05 114 VAL B N 1
ATOM 1492 C CA . VAL B 1 97 ? 14.461 -13.278 -3.119 1.00 16.98 114 VAL B CA 1
ATOM 1493 C C . VAL B 1 97 ? 14.966 -12.760 -4.454 1.00 19.59 114 VAL B C 1
ATOM 1494 O O . VAL B 1 97 ? 16.164 -12.494 -4.611 1.00 20.39 114 VAL B O 1
ATOM 1498 N N . ARG B 1 98 ? 14.050 -12.580 -5.406 1.00 18.45 115 ARG B N 1
ATOM 1499 C CA . ARG B 1 98 ? 14.400 -11.971 -6.678 1.00 19.38 115 ARG B CA 1
ATOM 1500 C C . ARG B 1 98 ? 14.456 -10.457 -6.492 1.00 23.75 115 ARG B C 1
ATOM 1501 O O . ARG B 1 98 ? 13.554 -9.877 -5.873 1.00 23.16 115 ARG B O 1
ATOM 1509 N N . VAL B 1 99 ? 15.521 -9.818 -6.975 1.00 20.65 116 VAL B N 1
ATOM 1510 C CA . VAL B 1 99 ? 15.630 -8.364 -6.921 1.00 19.83 116 VAL B CA 1
ATOM 1511 C C . VAL B 1 99 ? 15.225 -7.825 -8.278 1.00 19.51 116 VAL B C 1
ATOM 1512 O O . VAL B 1 99 ? 15.708 -8.289 -9.330 1.00 22.27 116 VAL B O 1
ATOM 1516 N N . VAL B 1 100 ? 14.323 -6.851 -8.234 1.00 21.37 117 VAL B N 1
ATOM 1517 C CA . VAL B 1 100 ? 13.644 -6.260 -9.382 1.00 24.71 117 VAL B CA 1
ATOM 1518 C C . VAL B 1 100 ? 13.965 -4.772 -9.359 1.00 20.20 117 VAL B C 1
ATOM 1519 O O . VAL B 1 100 ? 13.844 -4.140 -8.306 1.00 19.81 117 VAL B O 1
ATOM 1523 N N . LEU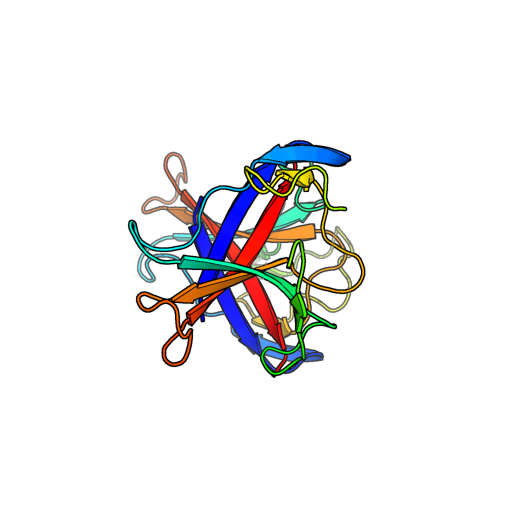 B 1 101 ? 14.360 -4.191 -10.493 1.00 21.52 118 LEU B N 1
ATOM 1524 C CA . LEU B 1 101 ? 14.810 -2.804 -10.497 1.00 23.09 118 LEU B CA 1
ATOM 1525 C C . LEU B 1 101 ? 13.817 -1.893 -11.199 1.00 22.83 118 LEU B C 1
ATOM 1526 O O . LEU B 1 101 ? 13.452 -2.139 -12.359 1.00 23.59 118 LEU B O 1
ATOM 1531 N N . ASP B 1 102 ? 13.408 -0.829 -10.513 1.00 20.67 119 ASP B N 1
ATOM 1532 C CA . ASP B 1 102 ? 12.843 0.323 -11.206 1.00 26.40 119 ASP B CA 1
ATOM 1533 C C . ASP B 1 102 ? 13.957 1.314 -11.510 1.00 25.33 119 ASP B C 1
ATOM 1534 O O . ASP B 1 102 ? 14.815 1.583 -10.668 1.00 27.68 119 ASP B O 1
ATOM 1539 N N . PHE B 1 103 ? 13.924 1.892 -12.698 1.00 26.52 120 PHE B N 1
ATOM 1540 C CA . PHE B 1 103 ? 14.954 2.828 -13.094 1.00 27.30 120 PHE B CA 1
ATOM 1541 C C . PHE B 1 103 ? 14.458 4.246 -12.870 1.00 31.78 120 PHE B C 1
ATOM 1542 O O . PHE B 1 103 ? 13.289 4.560 -13.119 1.00 36.44 120 PHE B O 1
ATOM 1550 N N . ILE B 1 104 ? 15.342 5.082 -12.349 1.00 26.29 121 ILE B N 1
ATOM 1551 C CA . ILE B 1 104 ? 14.982 6.438 -11.992 1.00 29.18 121 ILE B CA 1
ATOM 1552 C C . ILE B 1 104 ? 14.832 7.299 -13.255 1.00 33.31 121 ILE B C 1
ATOM 1553 O O . ILE B 1 104 ? 15.583 7.095 -14.213 1.00 34.83 121 ILE B O 1
#

Nearest PDB structures (foldseek):
  7jx6-assembly1_A  TM=1.010E+00  e=5.725E-22  Severe acute respiratory syndrome coronavirus 2
  7f5f-assembly1_A  TM=9.341E-01  e=1.601E-18  Severe acute respiratory syndrome coronavirus 2
  7jtl-assembly1_B  TM=9.241E-01  e=1.083E-17  Severe acute respiratory syndrome coronavirus 2
  7f8l-assembly1_B  TM=8.915E-01  e=1.288E-17  Bat coronavirus RaTG13
  7jtl-assembly1_A  TM=8.891E-01  e=2.170E-17  Severe acute respiratory syndrome coronavirus 2

B-factor: mean 32.2, std 11.54, range [15.55, 89.44]

Radius of gyration: 17.73 Å; Cα contacts (8 Å, |Δi|>4): 455; chains: 2; bounding box: 52×37×40 Å

Foldseek 3Di:
DAEAEEEEAAQAKDQDDDPADPPADKWKWFAFAQDPPGDTGTQWDDDPNAIAGDDPDDQDQFFPGVVPTMTRPDQGPGGWMKMWYDRDPVSPDTDMYTYHYDYD/DAADEDEEAAQAKDQDDDPEPPQWDKWKWFFQDDDPPGDTHTPPCVFDDVVVTMHRHDADPRHFIKMWTGNDPVSPDIDIYTYHYDYD

Secondary structure (DSSP, 8-state):
-EEEEEEE-TTSEEE----S-TTSEEEEEEEETTBTTS-EEESEEESSSSEEE--SS---S-EEEETTEEEESS--TTEEEEEEEESSTT-SS-EEEEEEEEE-/--EEEEEE-TTSEEEPPP-S-TT-EEEEEEESBSBTT--EEES---EEEETTEEEESS--SSB-EEEEEESSTT-SS-EEEEEEEEE-

Organism: Severe acute respiratory syndrome coronavirus 2 (NCBI:txid2697049)

Sequence (192 aa):
QECSLQSCTQHQPYVVDDPCPIHFYSKWYIRVGARKSAPLIELCVDEAGSKSPIQYIDIGNYTVSCLPFTINCQEPKLGSLVVRCSFYEDFLEYHDVRVVLDFIQECSLQSCTQHQPYVVDDPCPIHFYSKWYIRVGARKSAPLIELCVYTVSCLPFTINCQEPKLGSLVVRCSFYEDFLEYHDVRVVLDFI